Protein AF-A0A978V2V6-F1 (afdb_monomer)

Solvent-accessible surface area (backbone atoms only — not comparable to full-atom values): 11075 Å² total; per-residue (Å²): 106,62,89,73,69,72,66,40,56,31,31,42,36,33,45,53,40,75,73,46,62,71,46,47,61,61,54,51,51,57,34,47,80,68,68,26,43,73,79,42,78,47,71,44,55,78,84,59,48,72,66,56,50,49,53,50,50,54,57,54,68,73,46,90,60,45,33,37,40,36,48,35,60,53,70,65,45,42,54,46,36,40,48,34,38,75,72,52,58,50,38,92,86,45,43,44,33,34,37,36,78,25,37,63,56,56,78,81,65,56,69,72,43,58,69,29,44,58,79,55,46,66,40,65,77,88,74,73,92,41,72,65,45,51,52,49,40,52,51,40,31,73,75,67,71,41,81,75,45,73,67,53,50,54,50,51,50,54,51,51,39,51,52,53,25,57,61,70,39,63,52,68,78,53,35,62,52,24,72,73,62,50,55,56,50,52,52,39,40,71,69,56,86,87,81,105

Mean predicted aligned error: 7.43 Å

pLDDT: mean 87.12, std 12.06, range [41.91, 98.0]

Secondary structure (DSSP, 8-state):
-HHHH---EEEEEEEE-HHHHHHHHHHHHHHHTTT-EEEEEEEEETT--HHHHHHHHHHHHHSS--EEEEE--HHHHHHHHHHHHHTTTTSTT-EEEE-HHHHTTGGG--HHHHHHTTTEEE--------HHHHHHHHHHHHHH-----HHHHHHHHHHHHHHHHHHHT-SHHHHHHHHHHSHHHHHHHHH-----

Organism: NCBI:txid714518

Foldseek 3Di:
DCVVPVAQEEAEEEEDDPVVVVCVVVVQVVSVVVNHHHPYYHYAYPPDDLVSLLVSVVVVVPDPHQEYEYYYAAPVVLSNLLSCVVVVSLPPPHAAEYEQNHVLRPPDDDPSSVVSCNRYHYDHDDADPDPVVVVVQVVCCVPPVDGQGPVNLVVVQLVVLLVVLLVVCPPVVSNVVCVVPVVSSVVSSVPDDTRD

Nearest PDB structures (foldseek):
  7lzh-assembly1_A  TM=8.484E-01  e=3.050E-10  Arabidopsis thaliana
  7lzh-assembly1_D  TM=7.980E-01  e=3.932E-09  Arabidopsis thaliana
  5k5t-assembly1_A  TM=6.875E-01  e=8.509E-04  Homo sapiens
  6mmw-assembly1_D  TM=7.592E-01  e=1.237E-03  Rattus norvegicus
  4m88-assembly1_A  TM=6.169E-01  e=8.509E-04  Verminephrobacter eiseniae EF01-2

Structure (mmCIF, N/CA/C/O backbone):
data_AF-A0A978V2V6-F1
#
_entry.id   AF-A0A978V2V6-F1
#
loop_
_atom_site.group_PDB
_atom_site.id
_atom_site.type_symbol
_atom_site.label_atom_id
_atom_site.label_alt_id
_atom_site.label_comp_id
_atom_site.label_asym_id
_atom_site.label_entity_id
_atom_site.label_seq_id
_atom_site.pdbx_PDB_ins_code
_atom_site.Cartn_x
_atom_site.Cartn_y
_atom_site.Cartn_z
_atom_site.occupancy
_atom_site.B_iso_or_equiv
_atom_site.auth_seq_id
_atom_site.auth_comp_id
_atom_site.auth_asym_id
_atom_site.auth_atom_id
_atom_site.pdbx_PDB_model_num
ATOM 1 N N . MET A 1 1 ? -9.600 -12.346 -3.571 1.00 46.00 1 MET A N 1
ATOM 2 C CA . MET A 1 1 ? -9.664 -11.995 -2.134 1.00 46.00 1 MET A CA 1
ATOM 3 C C . MET A 1 1 ? -10.929 -11.226 -1.782 1.00 46.00 1 MET A C 1
ATOM 5 O O . MET A 1 1 ? -11.585 -11.623 -0.832 1.00 46.00 1 MET A O 1
ATOM 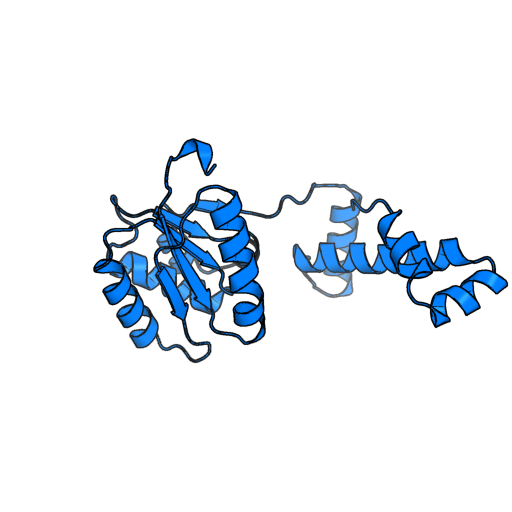9 N N . VAL A 1 2 ? -11.329 -10.206 -2.548 1.00 41.91 2 VAL A N 1
ATOM 10 C CA . VAL A 1 2 ? -12.581 -9.452 -2.310 1.00 41.91 2 VAL A CA 1
ATOM 11 C C . VAL A 1 2 ? -13.820 -10.363 -2.276 1.00 41.91 2 VAL A C 1
ATOM 13 O O . VAL A 1 2 ? -14.548 -10.388 -1.287 1.00 41.91 2 VAL A O 1
ATOM 16 N N . ASN A 1 3 ? -13.961 -11.258 -3.263 1.00 46.34 3 ASN A N 1
ATOM 17 C CA . ASN A 1 3 ? -15.018 -12.285 -3.269 1.00 46.34 3 ASN A CA 1
ATOM 18 C C . ASN A 1 3 ? -14.902 -13.336 -2.150 1.00 46.34 3 ASN A C 1
ATOM 20 O O . ASN A 1 3 ? -15.839 -14.097 -1.926 1.00 46.34 3 ASN A O 1
ATOM 24 N N . THR A 1 4 ? -13.762 -13.411 -1.464 1.00 57.31 4 THR A N 1
ATOM 25 C CA . THR A 1 4 ? -13.486 -14.426 -0.439 1.00 57.31 4 THR A CA 1
ATOM 26 C C . THR A 1 4 ? -13.932 -13.962 0.948 1.00 57.31 4 THR A C 1
ATOM 28 O O . THR A 1 4 ? -14.431 -14.774 1.719 1.00 57.31 4 THR A O 1
ATOM 31 N N . PHE A 1 5 ? -13.808 -12.664 1.252 1.00 62.69 5 PHE A N 1
ATOM 32 C CA . PHE A 1 5 ? -14.082 -12.117 2.589 1.00 62.69 5 PHE A CA 1
ATOM 33 C C . PHE A 1 5 ? -15.394 -11.320 2.695 1.00 62.69 5 PHE A C 1
ATOM 35 O O . PHE A 1 5 ? -15.777 -10.937 3.795 1.00 62.69 5 PHE A O 1
ATOM 42 N N . LYS A 1 6 ? -16.120 -11.107 1.582 1.00 72.50 6 LYS A N 1
ATOM 43 C CA . LYS A 1 6 ? -17.403 -10.365 1.510 1.00 72.50 6 LYS A CA 1
ATOM 44 C C . LYS A 1 6 ? -17.376 -8.950 2.119 1.00 72.50 6 LYS A C 1
ATOM 46 O O . LYS A 1 6 ? -18.436 -8.361 2.323 1.00 72.50 6 LYS A O 1
ATOM 51 N N . TRP A 1 7 ? -16.199 -8.393 2.398 1.00 82.00 7 TRP A N 1
ATOM 52 C CA . TRP A 1 7 ? -16.054 -7.014 2.850 1.00 82.00 7 TRP A CA 1
ATOM 53 C C . TRP A 1 7 ? -16.330 -6.075 1.683 1.00 82.00 7 TRP A C 1
ATOM 55 O O . TRP A 1 7 ? -15.620 -6.106 0.681 1.00 82.00 7 TRP A O 1
ATOM 65 N N . ARG A 1 8 ? -17.406 -5.297 1.815 1.00 88.56 8 ARG A N 1
ATOM 66 C CA . ARG A 1 8 ? -17.869 -4.344 0.801 1.00 88.56 8 ARG A CA 1
ATOM 67 C C . ARG A 1 8 ? -17.579 -2.904 1.165 1.00 88.56 8 ARG A C 1
ATOM 69 O O . ARG A 1 8 ? -17.556 -2.083 0.271 1.00 88.56 8 ARG A O 1
ATOM 76 N N . ASP A 1 9 ? -17.335 -2.612 2.434 1.00 95.00 9 ASP A N 1
ATOM 77 C CA . ASP A 1 9 ? -17.035 -1.268 2.908 1.00 95.00 9 ASP A CA 1
ATOM 78 C C . ASP A 1 9 ? -15.625 -1.254 3.489 1.00 95.00 9 ASP A C 1
ATOM 80 O O . ASP A 1 9 ? -15.286 -2.092 4.332 1.00 95.00 9 ASP A O 1
ATOM 84 N N . ILE A 1 10 ? -14.802 -0.318 3.024 1.00 96.56 10 ILE A N 1
ATOM 85 C CA . ILE A 1 10 ? -13.429 -0.129 3.493 1.00 96.56 10 ILE A CA 1
ATOM 86 C C . ILE A 1 10 ? -13.146 1.337 3.791 1.00 96.56 10 ILE A C 1
ATOM 88 O O . ILE A 1 10 ? -13.757 2.240 3.221 1.00 96.56 10 ILE A O 1
ATOM 92 N N . ILE A 1 11 ? -12.138 1.558 4.625 1.00 98.00 11 ILE A N 1
ATOM 93 C CA . ILE A 1 11 ? -11.510 2.858 4.811 1.00 98.00 11 ILE A CA 1
ATOM 94 C C . ILE A 1 11 ? -10.129 2.824 4.162 1.00 98.00 11 ILE A C 1
ATOM 96 O O . ILE A 1 11 ? -9.300 1.970 4.484 1.00 98.00 11 ILE A O 1
ATOM 100 N N . LEU A 1 12 ? -9.878 3.763 3.253 1.00 97.56 12 LEU A N 1
ATOM 101 C CA . LEU A 1 12 ? -8.581 3.930 2.606 1.00 97.56 12 LEU A CA 1
ATOM 102 C C . LEU A 1 12 ? -7.736 4.913 3.415 1.00 97.56 12 LEU A C 1
ATOM 104 O O . LEU A 1 12 ? -8.140 6.058 3.598 1.00 97.56 12 LEU A O 1
ATOM 108 N N . ILE A 1 13 ? -6.565 4.481 3.868 1.00 97.62 13 ILE A N 1
ATOM 109 C CA . ILE A 1 13 ? -5.599 5.312 4.586 1.00 97.62 13 ILE A CA 1
ATOM 110 C C . ILE A 1 13 ? -4.378 5.507 3.689 1.00 97.62 13 ILE A C 1
ATOM 112 O O . ILE A 1 13 ? -3.784 4.530 3.227 1.00 97.62 13 ILE A O 1
ATOM 116 N N . TYR A 1 14 ? -3.992 6.750 3.426 1.00 95.94 14 TYR A N 1
ATOM 117 C CA . TYR A 1 14 ? -2.897 7.051 2.509 1.00 95.94 14 TYR A CA 1
ATOM 118 C C . TYR A 1 14 ? -2.043 8.229 2.963 1.00 95.94 14 TYR A C 1
ATOM 120 O O . TYR A 1 14 ? -2.449 9.037 3.794 1.00 95.94 14 TYR A O 1
ATOM 128 N N . GLU A 1 15 ? -0.834 8.302 2.422 1.00 93.94 15 GLU A N 1
ATOM 129 C CA . GLU A 1 15 ? 0.108 9.385 2.691 1.00 93.94 15 GLU A CA 1
ATOM 130 C C . GLU A 1 15 ? -0.200 10.587 1.789 1.00 93.94 15 GLU A C 1
ATOM 132 O O . GLU A 1 15 ? -0.319 10.454 0.570 1.00 93.94 15 GLU A O 1
ATOM 137 N N . ASP A 1 16 ? -0.339 11.770 2.382 1.00 92.75 16 ASP A N 1
ATOM 138 C CA . ASP A 1 16 ? -0.807 12.976 1.705 1.00 92.75 16 ASP A CA 1
ATOM 139 C C . ASP A 1 16 ? 0.321 13.691 0.945 1.00 92.75 16 ASP A C 1
ATOM 141 O O . ASP A 1 16 ? 0.859 14.719 1.365 1.00 92.75 16 ASP A O 1
ATOM 145 N N . THR A 1 17 ? 0.694 13.117 -0.197 1.00 91.69 17 THR A N 1
ATOM 146 C CA . THR A 1 17 ? 1.642 13.703 -1.156 1.00 91.69 17 THR A CA 1
ATOM 147 C C . THR A 1 17 ? 0.922 14.117 -2.437 1.00 91.69 17 THR A C 1
ATOM 149 O O . THR A 1 17 ? -0.114 13.541 -2.768 1.00 91.69 17 THR A O 1
ATOM 152 N N . ASP A 1 18 ? 1.474 15.078 -3.190 1.00 90.44 18 ASP A N 1
ATOM 153 C CA . ASP A 1 18 ? 0.906 15.493 -4.487 1.00 90.44 18 ASP A CA 1
ATOM 154 C C . ASP A 1 18 ? 0.702 14.294 -5.421 1.00 90.44 18 ASP A C 1
ATOM 156 O O . ASP A 1 18 ? -0.384 14.084 -5.951 1.00 90.44 18 ASP A O 1
ATOM 160 N N . PHE A 1 19 ? 1.725 13.443 -5.526 1.00 87.38 19 PHE A N 1
ATOM 161 C CA . PHE A 1 19 ? 1.685 12.242 -6.353 1.00 87.38 19 PHE A CA 1
ATOM 162 C C . PHE A 1 19 ? 0.584 11.262 -5.928 1.00 87.38 19 PHE A C 1
ATOM 164 O O . PHE A 1 19 ? -0.140 10.741 -6.772 1.00 87.38 19 PHE A O 1
ATOM 171 N N . ILE A 1 20 ? 0.439 11.000 -4.624 1.00 89.00 20 ILE A N 1
ATOM 172 C CA . ILE A 1 20 ? -0.583 10.065 -4.140 1.00 89.00 20 ILE A CA 1
ATOM 173 C C . ILE A 1 20 ? -1.979 10.665 -4.319 1.00 89.00 20 ILE A C 1
ATOM 175 O O . ILE A 1 20 ? -2.877 9.947 -4.753 1.00 89.00 20 ILE A O 1
ATOM 179 N N . ARG A 1 21 ? -2.172 11.969 -4.069 1.00 90.19 21 ARG A N 1
ATOM 180 C CA . ARG A 1 21 ? -3.464 12.645 -4.277 1.00 90.19 21 ARG A CA 1
ATOM 181 C C . ARG A 1 21 ? -3.998 12.463 -5.698 1.00 90.19 21 ARG A C 1
ATOM 183 O O . ARG A 1 21 ? -5.194 12.221 -5.848 1.00 90.19 21 ARG A O 1
ATOM 190 N N . ASP A 1 22 ? -3.122 12.491 -6.699 1.00 92.31 22 ASP A N 1
ATOM 191 C CA . ASP A 1 22 ? -3.492 12.272 -8.102 1.00 92.31 22 ASP A CA 1
ATOM 192 C C . ASP A 1 22 ? -3.867 10.810 -8.413 1.00 92.31 22 ASP A C 1
ATOM 194 O O . ASP A 1 22 ? -4.633 10.546 -9.340 1.00 92.31 22 ASP A O 1
ATOM 198 N N . ILE A 1 23 ? -3.368 9.845 -7.633 1.00 91.69 23 ILE A N 1
ATOM 199 C CA . ILE A 1 23 ? -3.600 8.403 -7.837 1.00 91.69 23 ILE A CA 1
ATOM 200 C C . ILE A 1 23 ? -4.855 7.906 -7.111 1.00 91.69 23 ILE A C 1
ATOM 202 O O . ILE A 1 23 ? -5.510 6.970 -7.576 1.00 91.69 23 ILE A O 1
ATOM 206 N N . ILE A 1 24 ? -5.217 8.527 -5.985 1.00 94.06 24 ILE A N 1
ATOM 207 C CA . ILE A 1 24 ? -6.345 8.098 -5.146 1.00 94.06 24 ILE A CA 1
ATOM 208 C C . ILE A 1 24 ? -7.668 7.952 -5.918 1.00 94.06 24 ILE A C 1
ATOM 210 O O . ILE A 1 24 ? -8.334 6.941 -5.688 1.00 94.06 24 ILE A O 1
ATOM 214 N N . PRO A 1 25 ? -8.070 8.862 -6.832 1.00 95.56 25 PRO A N 1
ATOM 215 C CA . PRO A 1 25 ? -9.287 8.679 -7.624 1.00 95.56 25 PRO A CA 1
ATOM 216 C C . PRO A 1 25 ? -9.304 7.348 -8.386 1.00 95.56 25 PRO A C 1
ATOM 218 O O . PRO A 1 25 ? -10.256 6.589 -8.253 1.00 95.56 25 PRO A O 1
ATOM 221 N N . TYR A 1 26 ? -8.206 6.992 -9.058 1.00 94.81 26 TYR A N 1
ATOM 222 C CA . TYR A 1 26 ? -8.100 5.734 -9.805 1.00 94.81 26 TYR A CA 1
ATOM 223 C C . TYR A 1 26 ? -8.148 4.498 -8.9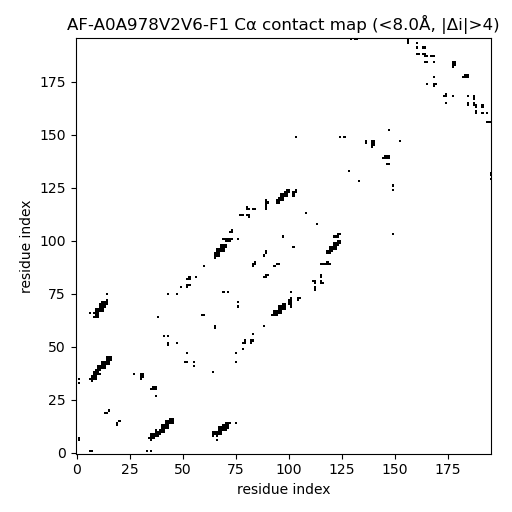00 1.00 94.81 26 TYR A C 1
ATOM 225 O O . TYR A 1 26 ? -8.714 3.469 -9.275 1.00 94.81 26 TYR A O 1
ATOM 233 N N . MET A 1 27 ? -7.566 4.578 -7.696 1.00 92.94 27 MET A N 1
ATOM 234 C CA . MET A 1 27 ? -7.677 3.500 -6.709 1.00 92.94 27 MET A CA 1
ATOM 235 C C . MET A 1 27 ? -9.123 3.315 -6.246 1.00 92.94 27 MET A C 1
ATOM 237 O O . MET A 1 27 ? -9.594 2.185 -6.151 1.00 92.94 27 MET A O 1
ATOM 241 N N . VAL A 1 28 ? -9.821 4.417 -5.964 1.00 95.56 28 VAL A N 1
ATOM 242 C CA . VAL A 1 28 ? -11.230 4.413 -5.551 1.00 95.56 28 VAL A CA 1
ATOM 243 C C . VAL A 1 28 ? -12.110 3.842 -6.661 1.00 95.56 28 VAL A C 1
ATOM 245 O O . VAL A 1 28 ? -12.898 2.939 -6.389 1.00 95.56 28 VAL A O 1
ATOM 248 N N . ASP A 1 29 ? -11.917 4.273 -7.907 1.00 95.81 29 ASP A N 1
ATOM 249 C CA . ASP A 1 29 ? -12.640 3.743 -9.067 1.00 95.81 29 ASP A CA 1
ATOM 250 C C . ASP A 1 29 ? -12.413 2.231 -9.220 1.00 95.81 29 ASP A C 1
ATOM 252 O O . ASP A 1 29 ? -13.370 1.469 -9.337 1.00 95.81 29 ASP A O 1
ATOM 256 N N . SER A 1 30 ? -11.164 1.770 -9.085 1.00 92.88 30 SER A N 1
ATOM 257 C CA . SER A 1 30 ? -10.828 0.338 -9.138 1.00 92.88 30 SER A CA 1
ATOM 258 C C . SER A 1 30 ? -11.515 -0.474 -8.032 1.00 92.88 30 SER A C 1
ATOM 260 O O . SER A 1 30 ? -11.893 -1.627 -8.245 1.00 92.88 30 SER A O 1
ATOM 262 N N . PHE A 1 31 ? -11.680 0.097 -6.833 1.00 93.12 31 PHE A N 1
ATOM 263 C CA . PHE A 1 31 ? -12.451 -0.539 -5.763 1.00 93.12 31 PHE A CA 1
ATOM 264 C C . PHE A 1 31 ? -13.936 -0.623 -6.126 1.00 93.12 31 PHE A C 1
ATOM 266 O O . PHE A 1 31 ? -14.522 -1.702 -6.010 1.00 93.12 31 PHE A O 1
ATOM 273 N N . HIS A 1 32 ? -14.518 0.465 -6.632 1.00 92.75 32 HIS A N 1
ATOM 274 C CA . HIS A 1 32 ? -15.923 0.501 -7.033 1.00 92.75 32 HIS A CA 1
ATOM 275 C C . HIS A 1 32 ? -16.243 -0.473 -8.171 1.00 92.75 32 HIS A C 1
ATOM 277 O O . HIS A 1 32 ? -17.260 -1.159 -8.106 1.00 92.75 32 HIS A O 1
ATOM 283 N N . GLU A 1 33 ? -15.358 -0.610 -9.161 1.00 93.62 33 GLU A N 1
ATOM 284 C CA . GLU A 1 33 ? -15.474 -1.604 -10.241 1.00 93.62 33 GLU A CA 1
ATOM 285 C C . GLU A 1 33 ? -15.515 -3.055 -9.731 1.00 93.62 33 GLU A C 1
ATOM 287 O O . GLU A 1 33 ? -15.980 -3.951 -10.434 1.00 93.62 33 GLU A O 1
ATOM 292 N N . ASN A 1 34 ? -15.043 -3.293 -8.504 1.00 89.31 34 ASN A N 1
ATOM 293 C CA . ASN A 1 34 ? -15.019 -4.597 -7.845 1.00 89.31 34 ASN A CA 1
ATOM 294 C C . ASN A 1 34 ? -16.030 -4.699 -6.686 1.00 89.31 34 ASN A C 1
ATOM 296 O O . ASN A 1 34 ? -15.839 -5.515 -5.780 1.00 89.31 34 ASN A O 1
ATOM 300 N N . ASP A 1 35 ? -17.088 -3.878 -6.697 1.00 90.44 35 ASP A N 1
ATOM 301 C CA . ASP A 1 35 ? -18.138 -3.828 -5.668 1.00 90.44 35 ASP A CA 1
ATOM 302 C C . ASP A 1 35 ? -17.611 -3.540 -4.243 1.00 90.44 35 ASP A C 1
ATOM 304 O O . ASP A 1 35 ? -18.208 -3.958 -3.243 1.00 90.44 35 ASP A O 1
ATOM 308 N N . ILE A 1 36 ? -16.486 -2.822 -4.139 1.00 93.31 36 ILE A N 1
ATOM 309 C CA . ILE A 1 36 ? -15.949 -2.297 -2.881 1.00 93.31 36 ILE A CA 1
ATOM 310 C C . ILE A 1 36 ? -16.237 -0.800 -2.811 1.00 93.31 36 ILE A C 1
ATOM 312 O O . ILE A 1 36 ? -15.797 -0.008 -3.638 1.00 93.31 36 ILE A O 1
ATOM 316 N N . ASN A 1 37 ? -16.933 -0.406 -1.762 1.00 95.25 37 ASN A N 1
ATOM 317 C CA . ASN A 1 37 ? -17.208 0.964 -1.399 1.00 95.25 37 ASN A CA 1
ATOM 318 C C . ASN A 1 37 ? -16.123 1.504 -0.455 1.00 95.25 37 ASN A C 1
ATOM 320 O O . ASN A 1 37 ? -15.860 0.947 0.614 1.00 95.25 37 ASN A O 1
ATOM 324 N N . VAL A 1 38 ? -15.505 2.620 -0.837 1.00 96.38 38 VAL A N 1
ATOM 325 C CA . VAL A 1 38 ? -14.582 3.360 0.031 1.00 96.38 38 VAL A CA 1
ATOM 326 C C . VAL A 1 38 ? -15.403 4.345 0.862 1.00 96.38 38 VAL A C 1
ATOM 328 O O . VAL A 1 38 ? -15.721 5.440 0.405 1.00 96.38 38 VAL A O 1
ATOM 331 N N . THR A 1 39 ? -15.773 3.954 2.084 1.00 96.06 39 THR A N 1
ATOM 332 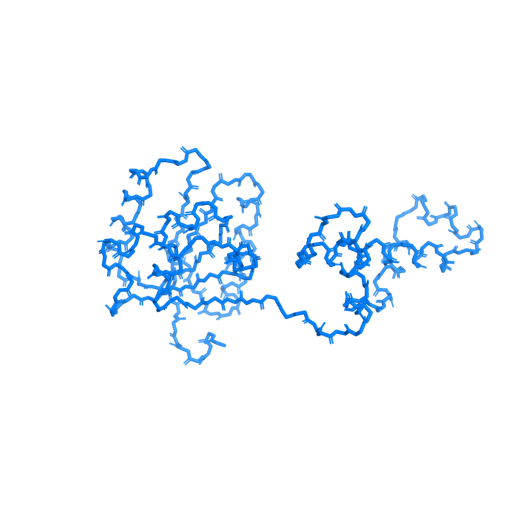C CA . THR A 1 39 ? -16.670 4.741 2.952 1.00 96.06 39 THR A CA 1
ATOM 333 C C . THR A 1 39 ? -16.002 5.977 3.531 1.00 96.06 39 THR A C 1
ATOM 335 O O . THR A 1 39 ? -16.668 6.976 3.803 1.00 96.06 39 THR A O 1
ATOM 338 N N . TYR A 1 40 ? -14.685 5.921 3.714 1.00 97.44 40 TYR A N 1
ATOM 339 C CA . TYR A 1 40 ? -13.891 7.042 4.189 1.00 97.44 40 TYR A CA 1
ATOM 340 C C . TYR A 1 40 ? -12.470 6.989 3.628 1.00 97.44 40 TYR A C 1
ATOM 342 O O . TYR A 1 40 ? -11.926 5.924 3.324 1.00 97.44 40 TYR A O 1
ATOM 350 N N . LYS A 1 41 ? -11.874 8.172 3.503 1.00 96.88 41 LYS A N 1
ATOM 351 C CA . LYS A 1 41 ? -10.511 8.395 3.033 1.00 96.88 41 LYS A CA 1
ATOM 352 C C . LYS A 1 41 ? -9.766 9.181 4.099 1.00 96.88 41 LYS A C 1
ATOM 354 O O . LYS A 1 41 ? -10.122 10.322 4.375 1.00 96.88 41 LYS A O 1
ATOM 359 N N . SER A 1 42 ? -8.750 8.563 4.674 1.00 96.44 42 SER A N 1
ATOM 360 C CA . SER A 1 42 ? -7.916 9.132 5.719 1.00 96.44 42 SER A CA 1
ATOM 361 C C . SER A 1 42 ? -6.551 9.485 5.140 1.00 96.44 42 SER A C 1
ATOM 363 O O . SER A 1 42 ? -5.824 8.614 4.661 1.00 96.44 42 SER A O 1
ATOM 365 N N . ALA A 1 43 ? -6.227 10.774 5.142 1.00 94.62 43 ALA A N 1
ATOM 366 C CA . ALA A 1 43 ? -4.966 11.288 4.631 1.00 94.62 43 ALA A CA 1
ATOM 367 C C . ALA A 1 43 ? -4.031 11.591 5.808 1.00 94.62 43 ALA A C 1
ATOM 369 O O . ALA A 1 43 ? -4.348 12.421 6.659 1.00 94.62 43 ALA A O 1
ATOM 370 N N . ILE A 1 44 ? -2.872 10.936 5.855 1.00 92.94 44 ILE A N 1
ATOM 371 C CA . ILE A 1 44 ? -1.820 11.234 6.830 1.00 92.94 44 ILE A CA 1
ATOM 372 C C . ILE A 1 44 ? -0.861 12.238 6.200 1.00 92.94 44 ILE A C 1
ATOM 374 O O . ILE A 1 44 ? -0.231 11.938 5.188 1.00 92.94 44 ILE A O 1
ATOM 378 N N . SER A 1 45 ? -0.754 13.427 6.800 1.00 87.88 45 SER A N 1
ATOM 379 C CA . SER A 1 45 ? 0.133 14.499 6.327 1.00 87.88 45 SER A CA 1
ATOM 380 C C . SER A 1 45 ? 1.566 14.006 6.111 1.00 87.88 45 SER A C 1
ATOM 382 O O . SER A 1 45 ? 2.094 13.269 6.935 1.00 87.88 45 SER A O 1
ATOM 384 N N . ASN A 1 46 ? 2.252 14.487 5.073 1.00 78.62 46 ASN A N 1
ATOM 385 C CA . ASN A 1 46 ? 3.686 14.229 4.887 1.00 78.62 46 ASN A CA 1
ATOM 386 C C . ASN A 1 46 ? 4.553 14.816 6.032 1.00 78.62 46 ASN A C 1
ATOM 388 O O . ASN A 1 46 ? 5.642 14.330 6.320 1.00 78.62 46 ASN A O 1
ATOM 392 N N . SER A 1 47 ? 4.060 15.841 6.738 1.00 82.81 47 SER A N 1
ATOM 393 C CA . SER A 1 47 ? 4.709 16.442 7.917 1.00 82.81 47 SER A CA 1
ATOM 394 C C . SER A 1 47 ? 4.188 15.898 9.255 1.00 82.81 47 SER A C 1
ATOM 396 O O . SER A 1 47 ? 4.263 16.585 10.274 1.00 82.81 47 SER A O 1
ATOM 398 N N . TYR A 1 48 ? 3.620 14.691 9.253 1.00 82.69 48 TYR A N 1
ATOM 399 C CA . TYR A 1 48 ? 2.963 14.098 10.413 1.00 82.69 48 TYR A CA 1
ATOM 400 C C . TYR A 1 48 ? 3.856 13.998 11.658 1.00 82.69 48 TYR A C 1
ATOM 402 O O . TYR A 1 48 ? 5.029 13.612 11.611 1.00 82.69 48 TYR A O 1
ATOM 410 N N . THR A 1 49 ? 3.245 14.267 12.808 1.00 87.69 49 THR A N 1
ATOM 411 C CA . THR A 1 49 ? 3.752 13.868 14.120 1.00 87.69 49 THR A CA 1
ATOM 412 C C . THR A 1 49 ? 3.065 12.588 14.589 1.00 87.69 49 THR A C 1
ATOM 414 O O . THR A 1 49 ? 2.043 12.167 14.038 1.00 87.69 49 THR A O 1
ATOM 417 N N . ASP A 1 50 ? 3.606 11.966 15.635 1.00 84.06 50 ASP A N 1
ATOM 418 C CA . ASP A 1 50 ? 2.958 10.817 16.272 1.00 84.06 50 ASP A CA 1
ATOM 419 C C . ASP A 1 50 ? 1.558 11.192 16.794 1.00 84.06 50 ASP A C 1
ATOM 421 O O . ASP A 1 50 ? 0.622 10.410 16.640 1.00 84.06 50 ASP A O 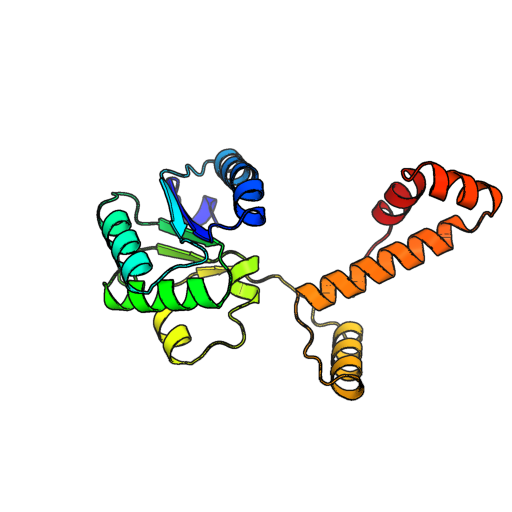1
ATOM 425 N N . ASP A 1 51 ? 1.386 12.415 17.308 1.00 89.00 51 ASP A N 1
ATOM 426 C CA . ASP A 1 51 ? 0.088 12.923 17.766 1.00 89.00 51 ASP A CA 1
ATOM 427 C C . ASP A 1 51 ? -0.922 13.025 16.617 1.00 89.00 51 ASP A C 1
ATOM 429 O O . ASP A 1 51 ? -2.077 12.644 16.790 1.00 89.00 51 ASP A O 1
ATOM 433 N N . ASN A 1 52 ? -0.495 13.464 15.424 1.00 89.81 52 ASN A N 1
ATOM 434 C CA . ASN A 1 52 ? -1.383 13.515 14.259 1.00 89.81 52 ASN A CA 1
ATOM 435 C C . ASN A 1 52 ? -1.856 12.117 13.840 1.00 89.81 52 ASN A C 1
ATOM 437 O O . ASN A 1 52 ? -3.023 11.937 13.498 1.00 89.81 52 ASN A O 1
ATOM 441 N N . VAL A 1 53 ? -0.965 11.122 13.879 1.00 94.06 53 VAL A N 1
ATOM 442 C CA . VAL A 1 53 ? -1.312 9.728 13.558 1.00 94.06 53 VAL A CA 1
ATOM 443 C C . VAL A 1 53 ? -2.295 9.169 14.582 1.00 94.06 53 VAL A C 1
ATOM 445 O O . VAL A 1 53 ? -3.273 8.526 14.209 1.00 94.06 53 VAL A O 1
ATOM 448 N N . VAL A 1 54 ? -2.058 9.421 15.869 1.00 95.38 54 VAL A N 1
ATOM 449 C CA . VAL A 1 54 ? -2.938 8.967 16.952 1.00 95.38 54 VAL A CA 1
ATOM 450 C C . VAL A 1 54 ? -4.314 9.629 16.869 1.00 95.38 54 VAL A C 1
ATOM 452 O O . VAL A 1 54 ? -5.322 8.941 17.009 1.00 95.38 54 VAL A O 1
ATOM 455 N N . GLU A 1 55 ? -4.376 10.936 16.608 1.00 94.75 55 GLU A N 1
ATOM 456 C CA . GLU A 1 55 ? -5.637 11.661 16.422 1.00 94.75 55 GLU A CA 1
ATOM 457 C C . GLU A 1 55 ? -6.458 11.064 15.273 1.00 94.75 55 GLU A C 1
ATOM 459 O O . GLU A 1 55 ? -7.659 10.831 15.414 1.00 94.75 55 GLU A O 1
ATOM 464 N N . GLU A 1 56 ? -5.807 10.772 14.148 1.00 95.81 56 GLU A N 1
ATOM 465 C CA . GLU A 1 56 ? -6.484 10.172 13.007 1.00 95.81 56 GLU A CA 1
ATOM 466 C C . GLU A 1 56 ? -6.969 8.750 13.319 1.00 95.81 56 GLU A C 1
ATOM 468 O O . GLU A 1 56 ? -8.109 8.408 13.013 1.00 95.81 56 GLU A O 1
ATOM 473 N N . LEU A 1 57 ? -6.165 7.939 14.014 1.00 97.31 57 LEU A N 1
ATOM 474 C CA . LEU A 1 57 ? -6.584 6.610 14.468 1.00 97.31 57 LEU A CA 1
ATOM 475 C C . LEU A 1 57 ? -7.805 6.671 15.398 1.00 97.31 57 LEU A C 1
ATOM 477 O O . LEU A 1 57 ? -8.708 5.851 15.241 1.00 97.31 57 LEU A O 1
ATOM 481 N N . TYR A 1 58 ? -7.895 7.653 16.302 1.00 97.56 58 TYR A N 1
ATOM 482 C CA . TYR A 1 58 ? -9.095 7.844 17.124 1.00 97.56 58 TYR A CA 1
ATOM 483 C C . TYR A 1 58 ? -10.336 8.142 16.280 1.00 97.56 58 TYR A C 1
ATOM 485 O O . TYR A 1 58 ? -11.373 7.526 16.505 1.00 97.56 58 TYR A O 1
ATOM 493 N N . LYS A 1 59 ? -10.233 8.991 15.249 1.00 96.81 59 LYS A N 1
ATOM 494 C CA . LYS A 1 59 ? -11.354 9.212 14.314 1.00 96.81 59 LYS A CA 1
ATOM 495 C C . LYS A 1 59 ? -11.766 7.908 13.634 1.00 96.81 59 LYS A C 1
ATOM 497 O O . LYS A 1 59 ? -12.951 7.605 13.535 1.00 96.81 59 LYS A O 1
ATOM 502 N N . LEU A 1 60 ? -10.796 7.097 13.207 1.00 97.56 60 LEU A N 1
ATOM 503 C CA . LEU A 1 60 ? -11.044 5.787 12.597 1.00 97.56 60 LEU A CA 1
ATOM 504 C C . LEU A 1 60 ? -11.719 4.788 13.559 1.00 97.56 60 LEU A C 1
ATOM 506 O O . LEU A 1 60 ? -12.483 3.916 13.127 1.00 97.56 60 LEU A O 1
ATOM 510 N N . MET A 1 61 ? -11.492 4.917 14.868 1.00 96.75 61 MET A N 1
ATOM 511 C CA . MET A 1 61 ? -12.172 4.115 15.891 1.00 96.75 61 MET A CA 1
ATOM 512 C C . MET A 1 61 ? -13.669 4.431 16.016 1.00 96.75 61 MET A C 1
ATOM 514 O O . MET A 1 61 ? -14.415 3.550 16.448 1.00 96.75 61 MET A O 1
ATOM 518 N N . ASP A 1 62 ? -14.137 5.585 15.548 1.00 96.50 62 ASP A N 1
ATOM 519 C CA . ASP A 1 62 ? -15.555 5.957 15.625 1.00 96.50 62 ASP A CA 1
ATOM 520 C C . ASP A 1 62 ? -16.384 5.436 14.438 1.00 96.50 62 ASP A C 1
ATOM 522 O O . ASP A 1 62 ? -17.607 5.308 14.526 1.00 96.50 62 ASP A O 1
ATOM 526 N N . PHE A 1 63 ? -15.743 5.065 13.325 1.00 96.44 63 PHE A N 1
ATOM 527 C CA . PHE A 1 63 ? -16.450 4.520 12.163 1.00 96.44 63 PHE A CA 1
ATOM 528 C C . PHE A 1 63 ? -16.957 3.098 12.408 1.00 96.44 63 PHE A C 1
ATOM 530 O O . PHE A 1 63 ? -16.257 2.261 12.969 1.00 96.44 63 PHE A O 1
ATOM 537 N N . GLN A 1 64 ? -18.137 2.760 11.884 1.00 93.62 64 GLN A N 1
ATOM 538 C CA . GLN A 1 64 ? -18.628 1.377 11.903 1.00 93.62 64 GLN A CA 1
ATOM 539 C C . GLN A 1 64 ? -17.757 0.436 11.048 1.00 93.62 64 GLN A C 1
ATOM 541 O O . GLN A 1 64 ? -17.607 -0.741 11.368 1.00 93.62 64 GLN A O 1
ATOM 546 N N . THR A 1 65 ? -17.176 0.949 9.959 1.00 95.19 65 THR A N 1
ATOM 547 C CA . THR A 1 65 ? -16.276 0.181 9.088 1.00 95.19 65 THR A CA 1
ATOM 548 C C . THR A 1 65 ? -14.923 -0.008 9.771 1.00 95.19 65 THR A C 1
ATOM 550 O O . THR A 1 65 ? -14.245 0.972 10.064 1.00 95.19 65 THR A O 1
ATOM 553 N N . LYS A 1 66 ? -14.519 -1.265 10.000 1.00 96.00 66 LYS A N 1
ATOM 554 C CA . LYS A 1 66 ? -13.245 -1.640 10.652 1.00 96.00 66 LYS A CA 1
ATOM 555 C C . LYS A 1 66 ? -12.259 -2.352 9.722 1.00 96.00 66 LYS A C 1
ATOM 557 O O . LYS A 1 66 ? -11.375 -3.075 10.178 1.00 96.00 66 LYS A O 1
ATOM 562 N N . VAL A 1 67 ? -12.438 -2.171 8.415 1.00 96.44 67 VAL A N 1
ATOM 563 C CA . VAL A 1 67 ? -11.564 -2.718 7.375 1.00 96.44 67 VAL A CA 1
ATOM 564 C C . VAL A 1 67 ? -10.738 -1.579 6.797 1.00 96.44 67 VAL A C 1
ATOM 566 O O . VAL A 1 67 ? -11.285 -0.677 6.164 1.00 96.44 67 VAL A O 1
ATOM 569 N N . PHE A 1 68 ? -9.430 -1.622 7.013 1.00 97.62 68 PHE A N 1
ATOM 570 C CA . PHE A 1 68 ? -8.497 -0.583 6.597 1.00 97.62 68 PHE A CA 1
ATOM 571 C C . PHE A 1 68 ? -7.613 -1.076 5.459 1.00 97.62 68 PHE A C 1
ATOM 573 O O . PHE A 1 68 ? -7.003 -2.141 5.554 1.00 97.62 68 PHE A O 1
ATOM 580 N N . VAL A 1 69 ? -7.505 -0.281 4.398 1.00 97.25 69 VAL A N 1
ATOM 581 C CA . VAL A 1 69 ? -6.540 -0.490 3.316 1.00 97.25 69 VAL A CA 1
ATOM 582 C C . VAL A 1 69 ? -5.534 0.647 3.348 1.00 97.25 69 VAL A C 1
ATOM 584 O O . VAL A 1 69 ? -5.917 1.809 3.286 1.00 97.25 69 VAL A O 1
ATOM 587 N N . VAL A 1 70 ? -4.249 0.316 3.440 1.00 97.19 70 VAL A N 1
ATOM 588 C CA . VAL A 1 70 ? -3.173 1.282 3.659 1.00 97.19 70 VAL A CA 1
ATOM 589 C C . VAL A 1 70 ? -2.251 1.368 2.442 1.00 97.19 70 VAL A C 1
ATOM 591 O O . VAL A 1 70 ? -1.708 0.357 1.977 1.00 97.19 70 VAL A O 1
ATOM 594 N N . HIS A 1 71 ? -2.056 2.590 1.946 1.00 95.62 71 HIS A N 1
ATOM 595 C CA . HIS A 1 71 ? -1.139 2.929 0.858 1.00 95.62 71 HIS A CA 1
ATOM 596 C C . HIS A 1 71 ? -0.228 4.100 1.251 1.00 95.62 71 HIS A C 1
ATOM 598 O O . HIS A 1 71 ? -0.575 5.269 1.098 1.00 95.62 71 HIS A O 1
ATOM 604 N N . MET A 1 72 ? 0.939 3.773 1.794 1.00 93.88 72 MET A N 1
ATOM 605 C CA . MET A 1 72 ? 1.919 4.730 2.319 1.00 93.88 72 MET A CA 1
ATOM 606 C C . MET A 1 72 ? 3.356 4.249 2.090 1.00 93.88 72 MET A C 1
ATOM 608 O O . MET A 1 72 ? 3.578 3.062 1.813 1.00 93.88 72 MET A O 1
ATOM 612 N N . SER A 1 73 ? 4.325 5.153 2.247 1.00 92.44 73 SER A N 1
ATOM 613 C CA . SER A 1 73 ? 5.747 4.816 2.366 1.00 92.44 73 SER A CA 1
ATOM 614 C C . SER A 1 73 ? 6.101 4.202 3.735 1.00 92.44 73 SER A C 1
ATOM 616 O O . SER A 1 73 ? 5.272 4.132 4.644 1.00 92.44 73 SER A O 1
ATOM 618 N N . GLU A 1 74 ? 7.340 3.718 3.877 1.00 92.69 74 GLU A N 1
ATOM 619 C CA . GLU A 1 74 ? 7.811 2.899 5.009 1.00 92.69 74 GLU A CA 1
ATOM 620 C C . GLU A 1 74 ? 7.700 3.589 6.379 1.00 92.69 74 GLU A C 1
ATOM 622 O O . GLU A 1 74 ? 7.172 3.011 7.331 1.00 92.69 74 GLU A O 1
ATOM 627 N N . ALA A 1 75 ? 8.178 4.829 6.500 1.00 92.00 75 ALA A N 1
ATOM 628 C CA . ALA A 1 75 ? 8.179 5.553 7.770 1.00 92.00 75 ALA A CA 1
ATOM 629 C C . ALA A 1 75 ? 6.757 5.837 8.311 1.00 92.00 75 ALA A C 1
ATOM 631 O O . ALA A 1 75 ? 6.487 5.473 9.463 1.00 92.00 75 ALA A O 1
ATOM 632 N N . PRO A 1 76 ? 5.826 6.431 7.529 1.00 93.25 76 PRO A N 1
ATOM 633 C CA . PRO A 1 76 ? 4.469 6.693 8.006 1.00 93.25 76 PRO A CA 1
ATOM 634 C C . PRO A 1 76 ? 3.697 5.413 8.301 1.00 93.25 76 PRO A C 1
ATOM 636 O O . PRO A 1 76 ? 3.056 5.336 9.351 1.00 93.25 76 PRO A O 1
ATOM 639 N N . VAL A 1 77 ? 3.804 4.377 7.455 1.00 94.94 77 VAL A N 1
ATOM 640 C CA . VAL A 1 77 ? 3.111 3.112 7.742 1.00 94.94 77 VAL A CA 1
ATOM 641 C C . VAL A 1 77 ? 3.652 2.458 9.013 1.00 94.94 77 VAL A C 1
ATOM 643 O O . VAL A 1 77 ? 2.869 1.962 9.816 1.00 94.94 77 VAL A O 1
ATOM 646 N N . SER A 1 78 ? 4.965 2.504 9.260 1.00 94.62 78 SER A N 1
ATOM 647 C CA . SER A 1 78 ? 5.555 1.910 10.466 1.00 94.62 78 SER A CA 1
ATOM 648 C C . SER A 1 78 ? 5.002 2.561 11.733 1.00 94.62 78 SER A C 1
ATOM 650 O O . SER A 1 78 ? 4.569 1.874 12.660 1.00 94.62 78 SER A O 1
ATOM 652 N N . LYS A 1 79 ? 4.934 3.896 11.753 1.00 94.00 79 LYS A N 1
ATOM 653 C CA . LYS A 1 79 ? 4.352 4.645 12.874 1.00 94.00 79 LYS A CA 1
ATOM 654 C C . LYS A 1 79 ? 2.846 4.420 13.010 1.00 94.00 79 LYS A C 1
ATOM 656 O O . LYS A 1 79 ? 2.363 4.296 14.137 1.00 94.00 79 LYS A O 1
ATOM 661 N N . LEU A 1 80 ? 2.112 4.326 11.901 1.00 96.12 80 LEU A N 1
ATOM 662 C CA . LEU A 1 80 ? 0.685 3.997 11.901 1.00 96.12 80 LEU A CA 1
ATOM 663 C C . LEU A 1 80 ? 0.436 2.639 12.565 1.00 96.12 80 LEU A C 1
ATOM 665 O O . LEU A 1 80 ? -0.379 2.552 13.478 1.00 96.12 80 LEU A O 1
ATOM 669 N N . LEU A 1 81 ? 1.166 1.598 12.156 1.00 95.94 81 LEU A N 1
ATOM 670 C CA . LEU A 1 81 ? 0.987 0.232 12.657 1.00 95.94 81 LEU A CA 1
ATOM 671 C C . LEU A 1 81 ? 1.362 0.110 14.142 1.00 95.94 81 LEU A C 1
ATOM 673 O O . LEU A 1 81 ? 0.615 -0.493 14.916 1.00 95.94 81 LEU A O 1
ATOM 677 N N . ILE A 1 82 ? 2.459 0.747 14.570 1.00 95.69 82 ILE A N 1
ATOM 678 C CA . ILE A 1 82 ? 2.856 0.792 15.986 1.00 95.69 82 ILE A CA 1
ATOM 679 C C . ILE A 1 82 ? 1.755 1.434 16.836 1.00 95.69 82 ILE A C 1
ATOM 681 O O . ILE A 1 82 ? 1.367 0.878 17.868 1.00 95.69 82 ILE A O 1
ATOM 685 N N . ASN A 1 83 ? 1.233 2.591 16.421 1.00 96.00 83 ASN A N 1
ATOM 686 C CA . ASN A 1 83 ? 0.197 3.287 17.181 1.00 96.00 83 ASN A CA 1
ATOM 687 C C . ASN A 1 83 ? -1.148 2.551 17.131 1.00 96.00 83 ASN A C 1
ATOM 689 O O . ASN A 1 83 ? -1.793 2.410 18.166 1.00 96.00 83 ASN A O 1
ATOM 693 N N . ALA A 1 84 ? -1.525 1.975 15.989 1.00 96.94 84 ALA A N 1
ATOM 694 C CA . ALA A 1 84 ? -2.713 1.135 15.867 1.00 96.94 84 ALA A CA 1
ATOM 695 C C . ALA A 1 84 ? -2.651 -0.074 16.816 1.00 96.94 84 ALA A C 1
ATOM 697 O O . ALA A 1 84 ? -3.629 -0.368 17.505 1.00 96.94 84 ALA A O 1
ATOM 698 N N . LYS A 1 85 ? -1.488 -0.734 16.939 1.00 96.88 85 LYS A N 1
ATOM 699 C CA . LYS A 1 85 ? -1.280 -1.799 17.933 1.00 96.88 85 LYS A CA 1
ATOM 700 C C . LYS A 1 85 ? -1.469 -1.277 19.359 1.00 96.88 85 LYS A C 1
ATOM 702 O O . LYS A 1 85 ? -2.183 -1.900 20.141 1.00 96.88 85 LYS A O 1
ATOM 707 N N . ARG A 1 86 ? -0.852 -0.138 19.700 1.00 95.94 86 ARG A N 1
ATOM 708 C CA . ARG A 1 86 ? -0.955 0.482 21.037 1.00 95.94 86 ARG A CA 1
ATOM 709 C C . ARG A 1 86 ? -2.394 0.841 21.410 1.00 95.94 86 ARG A C 1
ATOM 711 O O . ARG A 1 86 ? -2.756 0.699 22.571 1.00 95.94 86 ARG A O 1
ATOM 718 N N . LEU A 1 87 ? -3.200 1.263 20.438 1.00 96.50 87 LEU A N 1
ATOM 719 C CA . LEU A 1 87 ? -4.619 1.592 20.609 1.00 96.50 87 LEU A CA 1
ATOM 720 C C . LEU A 1 87 ? -5.543 0.362 20.548 1.00 96.50 87 LEU A C 1
ATOM 722 O O . LEU A 1 87 ? -6.761 0.500 20.607 1.00 96.50 87 LEU A O 1
ATOM 726 N N . GLY A 1 88 ? -4.990 -0.849 20.419 1.00 96.50 88 GLY A N 1
ATOM 727 C CA . GLY A 1 88 ? -5.770 -2.085 20.348 1.00 96.50 88 GLY A CA 1
ATOM 728 C C . GLY A 1 88 ? -6.466 -2.311 19.003 1.00 96.50 88 GLY A C 1
ATOM 729 O O . GLY A 1 88 ? -7.218 -3.271 18.865 1.00 96.50 88 GLY A O 1
ATOM 730 N N . MET A 1 89 ? -6.192 -1.497 17.982 1.00 97.19 89 MET A N 1
ATOM 731 C CA . MET A 1 89 ? -6.798 -1.629 16.652 1.00 97.19 89 MET A CA 1
ATOM 732 C C . MET A 1 89 ? -6.227 -2.799 15.840 1.00 97.19 89 MET A C 1
ATOM 734 O O . MET A 1 89 ? -6.714 -3.069 14.754 1.00 97.19 89 MET A O 1
ATOM 738 N N . MET A 1 90 ? -5.210 -3.504 16.345 1.00 96.00 90 MET A N 1
ATOM 739 C CA . MET A 1 90 ? -4.695 -4.759 15.766 1.00 96.00 90 MET A CA 1
ATOM 740 C C . MET A 1 90 ? -5.356 -6.014 16.362 1.00 96.00 90 MET A C 1
ATOM 742 O O . MET A 1 90 ? -4.940 -7.134 16.076 1.00 96.00 90 MET A O 1
ATOM 746 N N . SER A 1 91 ? -6.344 -5.840 17.241 1.00 94.56 91 SER A N 1
ATOM 747 C CA . SER A 1 91 ? -7.073 -6.943 17.871 1.00 94.56 91 SER A CA 1
ATOM 748 C C . SER A 1 91 ? -8.286 -7.389 17.045 1.00 94.56 91 SER A C 1
ATOM 750 O O . SER A 1 91 ? -8.586 -6.833 15.986 1.00 94.56 91 SER A O 1
ATOM 752 N N . GLU A 1 92 ? -8.976 -8.426 17.524 1.00 93.56 92 GLU A N 1
ATOM 753 C CA . GLU A 1 92 ? -10.198 -8.930 16.901 1.00 93.56 92 GLU A CA 1
ATOM 754 C C . GLU A 1 92 ? -11.239 -7.814 16.709 1.00 93.56 92 GLU A C 1
ATOM 756 O O . GLU A 1 92 ? -11.414 -6.940 17.557 1.00 93.56 92 GLU A O 1
ATOM 761 N N . GLY A 1 93 ? -11.934 -7.848 15.570 1.00 92.00 93 GLY A N 1
ATOM 762 C CA . GLY A 1 93 ? -12.882 -6.808 15.165 1.00 92.00 93 GLY A CA 1
ATOM 763 C C . GLY A 1 93 ? -12.302 -5.789 14.184 1.00 92.00 93 GLY A C 1
ATOM 764 O O . GLY A 1 93 ? -13.070 -5.032 13.595 1.00 92.00 93 GLY A O 1
ATOM 765 N N . TYR A 1 94 ? -10.989 -5.818 13.945 1.00 95.75 94 TYR A N 1
ATOM 766 C CA . TYR A 1 94 ? -10.315 -5.002 12.940 1.00 95.75 94 TYR A CA 1
ATOM 767 C C . TYR A 1 94 ? -9.652 -5.861 11.866 1.00 95.75 94 TYR A C 1
ATOM 769 O O . TYR A 1 94 ? -9.148 -6.951 12.133 1.00 95.75 94 TYR A O 1
ATOM 777 N N . ALA A 1 95 ? -9.623 -5.343 10.642 1.00 95.75 95 ALA A N 1
ATOM 778 C CA . ALA A 1 95 ? -8.908 -5.946 9.531 1.00 95.75 95 ALA A CA 1
ATOM 779 C C . ALA A 1 95 ? -8.013 -4.907 8.862 1.00 95.75 95 ALA A C 1
ATOM 781 O O . ALA A 1 95 ? -8.473 -3.823 8.507 1.00 95.75 95 ALA A O 1
ATOM 782 N N . TRP A 1 96 ? -6.748 -5.262 8.656 1.00 97.06 96 TRP A N 1
ATOM 783 C CA . TRP A 1 96 ? -5.759 -4.381 8.048 1.00 97.06 96 TRP A CA 1
ATOM 784 C C . TRP A 1 96 ? -5.180 -5.005 6.791 1.00 97.06 96 TRP A C 1
ATOM 786 O O . TRP A 1 96 ? -4.741 -6.157 6.797 1.00 97.06 96 TRP A O 1
ATOM 796 N N . PHE A 1 97 ? -5.117 -4.204 5.735 1.00 96.12 97 PHE A N 1
ATOM 797 C CA . PHE A 1 97 ? -4.445 -4.534 4.494 1.00 96.12 97 PHE A CA 1
ATOM 798 C C . PHE A 1 97 ? -3.407 -3.481 4.149 1.00 96.12 97 PHE A C 1
ATOM 800 O O . PHE A 1 97 ? -3.682 -2.288 4.245 1.00 96.12 97 PHE A O 1
ATOM 807 N N . VAL A 1 98 ? -2.247 -3.909 3.661 1.00 96.12 98 VAL A N 1
ATOM 808 C CA . VAL A 1 98 ? -1.261 -3.008 3.044 1.00 96.12 98 VAL A CA 1
ATOM 809 C C . VAL A 1 98 ? -1.084 -3.358 1.576 1.00 96.12 98 VAL A C 1
ATOM 811 O O . VAL A 1 98 ? -0.943 -4.528 1.212 1.00 96.12 98 VAL A O 1
ATOM 814 N N . THR A 1 99 ? -1.102 -2.335 0.722 1.00 94.81 99 THR A N 1
ATOM 815 C CA . THR A 1 99 ? -0.909 -2.499 -0.726 1.00 94.81 99 THR A CA 1
ATOM 816 C C . THR A 1 99 ? 0.469 -3.073 -1.063 1.00 94.81 99 THR A C 1
ATOM 818 O O . THR A 1 99 ? 1.406 -2.968 -0.271 1.00 94.81 99 THR A O 1
ATOM 821 N N . ALA A 1 100 ? 0.615 -3.615 -2.277 1.00 93.50 100 ALA A N 1
ATOM 822 C CA . ALA A 1 100 ? 1.904 -4.088 -2.782 1.00 93.50 100 ALA A CA 1
ATOM 823 C C . ALA A 1 100 ? 3.000 -3.024 -2.707 1.00 93.50 100 ALA A C 1
ATOM 825 O O . ALA A 1 100 ? 4.102 -3.323 -2.254 1.00 93.50 100 ALA A O 1
ATOM 826 N N . SER A 1 101 ? 2.687 -1.778 -3.067 1.00 91.44 101 SER A N 1
ATOM 827 C CA . SER A 1 101 ? 3.648 -0.676 -3.000 1.00 91.44 101 SER A CA 1
ATOM 828 C C . SER A 1 101 ? 4.193 -0.472 -1.585 1.00 91.44 101 SER A C 1
ATOM 830 O O . SER A 1 101 ? 5.404 -0.360 -1.407 1.00 91.44 101 SER A O 1
ATOM 832 N N . THR A 1 102 ? 3.316 -0.505 -0.580 1.00 94.00 102 THR A N 1
ATOM 833 C CA . THR A 1 102 ? 3.682 -0.374 0.836 1.00 94.00 102 THR A CA 1
ATOM 834 C C . THR A 1 102 ? 4.430 -1.601 1.350 1.00 94.00 102 THR A C 1
ATOM 836 O O . THR A 1 102 ? 5.506 -1.477 1.927 1.00 94.00 102 THR A O 1
ATOM 839 N N . MET A 1 103 ? 3.916 -2.806 1.102 1.00 93.88 103 MET A N 1
ATOM 840 C CA . MET A 1 103 ? 4.528 -4.047 1.587 1.00 93.88 103 MET A CA 1
ATOM 841 C C . MET A 1 103 ? 5.923 -4.292 0.999 1.00 93.88 103 MET A C 1
ATOM 843 O O . MET A 1 103 ? 6.792 -4.842 1.672 1.00 93.88 103 MET A O 1
ATOM 847 N N . ASN A 1 104 ? 6.155 -3.885 -0.252 1.00 91.69 104 ASN A N 1
ATOM 848 C CA . ASN A 1 104 ? 7.463 -4.003 -0.895 1.00 91.69 104 ASN A CA 1
ATOM 849 C C . ASN A 1 104 ? 8.536 -3.135 -0.215 1.00 91.69 104 ASN A C 1
ATOM 851 O O . ASN A 1 104 ? 9.716 -3.431 -0.376 1.00 91.69 104 ASN A O 1
ATOM 855 N N . LEU A 1 105 ? 8.140 -2.092 0.523 1.00 89.38 105 LEU A N 1
ATOM 856 C CA . LEU A 1 105 ? 9.041 -1.230 1.296 1.00 89.38 105 LEU A CA 1
ATOM 857 C C . LEU A 1 105 ? 9.260 -1.747 2.726 1.00 89.38 105 LEU A C 1
ATOM 859 O O . LEU A 1 105 ? 10.276 -1.465 3.341 1.00 89.38 105 LEU A O 1
ATOM 863 N N . LEU A 1 106 ? 8.350 -2.573 3.241 1.00 87.88 106 LEU A N 1
ATOM 864 C CA . LEU A 1 106 ? 8.401 -3.113 4.602 1.00 87.88 106 LEU A CA 1
ATOM 865 C C . LEU A 1 106 ? 9.336 -4.328 4.763 1.00 87.88 106 LEU A C 1
ATOM 867 O O . LEU A 1 106 ? 9.259 -5.048 5.756 1.00 87.88 106 LEU A O 1
ATOM 871 N N . SER A 1 107 ? 10.206 -4.612 3.791 1.00 74.75 107 SER A N 1
ATOM 872 C CA . SER A 1 107 ? 11.032 -5.828 3.801 1.00 74.75 107 SER A CA 1
ATOM 873 C C . SER A 1 107 ? 12.174 -5.816 4.818 1.00 74.75 107 SER A C 1
ATOM 875 O O . SER A 1 107 ? 12.693 -6.887 5.126 1.00 74.75 107 SER A O 1
ATOM 877 N N . SER A 1 108 ? 12.568 -4.638 5.306 1.00 77.25 108 SER A N 1
ATOM 878 C CA . SER A 1 108 ? 13.780 -4.445 6.115 1.00 77.25 108 SER A CA 1
ATOM 879 C C . SER A 1 108 ? 13.546 -3.545 7.335 1.00 77.25 108 SER A C 1
ATOM 881 O O . SER A 1 108 ? 14.443 -2.811 7.735 1.00 77.25 108 SER A O 1
ATOM 883 N N . VAL A 1 109 ? 12.340 -3.585 7.909 1.00 86.00 109 VAL A N 1
ATOM 884 C CA . VAL A 1 109 ? 11.972 -2.770 9.078 1.00 86.00 109 VAL A CA 1
ATOM 885 C C . VAL A 1 109 ? 12.399 -3.402 10.405 1.00 86.00 109 VAL A C 1
ATOM 887 O O . VAL A 1 109 ? 12.617 -4.612 10.499 1.00 86.00 109 VAL A O 1
ATOM 890 N N . ASP A 1 110 ? 12.476 -2.572 11.446 1.00 89.12 110 ASP A N 1
ATOM 891 C CA . ASP A 1 110 ? 12.835 -2.988 12.802 1.00 89.12 110 ASP A CA 1
ATOM 892 C C . ASP A 1 110 ? 11.841 -3.994 13.404 1.00 89.12 110 ASP A C 1
ATOM 894 O O . ASP A 1 110 ? 10.644 -4.000 13.099 1.00 89.12 110 ASP A O 1
ATOM 898 N N . SER A 1 111 ? 12.324 -4.811 14.346 1.00 89.25 111 SER A N 1
ATOM 899 C CA . SER A 1 111 ? 11.521 -5.846 15.014 1.00 89.25 111 SER A CA 1
ATOM 900 C C . SER A 1 111 ? 10.274 -5.298 15.709 1.00 89.25 111 SER A C 1
ATOM 902 O O . SER A 1 111 ? 9.228 -5.939 15.682 1.00 89.25 111 SER A O 1
ATOM 904 N N . SER A 1 112 ? 10.348 -4.091 16.273 1.00 88.06 112 SER A N 1
ATOM 905 C CA . SER A 1 112 ? 9.206 -3.424 16.907 1.00 88.06 112 SER A CA 1
ATOM 906 C C . SER A 1 112 ? 8.063 -3.157 15.923 1.00 88.06 112 SER A C 1
ATOM 908 O O . SER A 1 112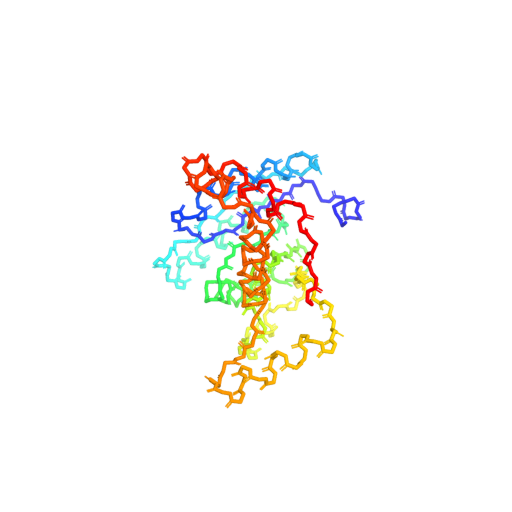 ? 6.891 -3.276 16.289 1.00 88.06 112 SER A O 1
ATOM 910 N N . VAL A 1 113 ? 8.395 -2.835 14.669 1.00 91.69 113 VAL A N 1
ATOM 911 C CA . VAL A 1 113 ? 7.421 -2.649 13.593 1.00 91.69 113 VAL A CA 1
ATOM 912 C C . VAL A 1 113 ? 6.831 -4.003 13.207 1.00 91.69 113 VAL A C 1
ATOM 914 O O . VAL A 1 113 ? 5.610 -4.129 13.143 1.00 91.69 113 VAL A O 1
ATOM 917 N N . ILE A 1 114 ? 7.667 -5.032 13.035 1.00 92.19 114 ILE A N 1
ATOM 918 C CA . ILE A 1 114 ? 7.221 -6.400 12.714 1.00 92.19 114 ILE A CA 1
ATOM 919 C C . ILE A 1 114 ? 6.233 -6.911 13.770 1.00 92.19 114 ILE A C 1
ATOM 921 O O . ILE A 1 114 ? 5.158 -7.402 13.432 1.00 92.19 114 ILE A O 1
ATOM 925 N N . ASP A 1 115 ? 6.535 -6.711 15.053 1.00 93.06 115 ASP A N 1
ATOM 926 C CA . ASP A 1 115 ? 5.661 -7.109 16.156 1.00 93.06 115 ASP A CA 1
ATOM 927 C C . ASP A 1 115 ? 4.300 -6.398 16.115 1.00 93.06 115 ASP A C 1
ATOM 929 O O . ASP A 1 115 ? 3.318 -6.895 16.673 1.00 93.06 115 ASP A O 1
ATOM 933 N N . SER A 1 116 ? 4.216 -5.210 15.511 1.00 94.31 116 SER A N 1
ATOM 934 C CA . SER A 1 116 ? 2.960 -4.466 15.343 1.00 94.31 116 SER A CA 1
ATOM 935 C C . SER A 1 116 ? 2.087 -4.950 14.191 1.00 94.31 116 SER A C 1
ATOM 937 O O . SER A 1 116 ? 0.909 -4.613 14.149 1.00 94.31 116 SER A O 1
ATOM 939 N N . MET A 1 117 ? 2.626 -5.796 13.313 1.00 93.19 117 MET A N 1
ATOM 940 C CA . MET A 1 117 ? 1.937 -6.316 12.129 1.00 93.19 117 MET A CA 1
ATOM 941 C C . MET A 1 117 ? 1.146 -7.601 12.389 1.00 93.19 117 MET A C 1
ATOM 943 O O . MET A 1 117 ? 0.618 -8.194 11.450 1.00 93.19 117 MET A O 1
ATOM 947 N N . GLN A 1 118 ? 1.058 -8.077 13.633 1.00 92.62 118 GLN A N 1
ATOM 948 C CA . GLN A 1 118 ? 0.295 -9.287 13.934 1.00 92.62 118 GLN A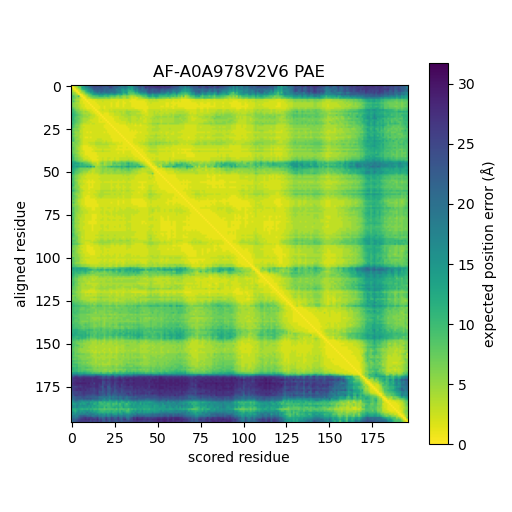 CA 1
ATOM 949 C C . GLN A 1 118 ? -1.179 -9.105 13.526 1.00 92.62 118 GLN A C 1
ATOM 951 O O . GLN A 1 118 ? -1.875 -8.264 14.082 1.00 92.62 118 GLN A O 1
ATOM 956 N N . GLY A 1 119 ? -1.648 -9.909 12.563 1.00 89.50 119 GLY A N 1
ATOM 957 C CA . GLY A 1 119 ? -3.004 -9.813 11.998 1.00 89.50 119 GLY A CA 1
ATOM 958 C C . GLY A 1 119 ? -3.121 -8.972 10.715 1.00 89.50 119 GLY A C 1
ATOM 959 O O . GLY A 1 119 ? -4.191 -8.943 10.111 1.00 89.50 119 GLY A O 1
ATOM 960 N N . LEU A 1 120 ? -2.036 -8.336 10.262 1.00 94.75 120 LEU A N 1
ATOM 961 C CA . LEU A 1 120 ? -1.975 -7.577 9.011 1.00 94.75 120 LEU A CA 1
ATOM 962 C C . LEU A 1 120 ? -1.912 -8.504 7.787 1.00 94.75 120 LEU A C 1
ATOM 964 O O . LEU A 1 120 ? -1.120 -9.446 7.745 1.00 94.75 120 LEU A O 1
ATOM 968 N N . VAL A 1 121 ? -2.678 -8.185 6.741 1.00 95.00 121 VAL A N 1
ATOM 969 C CA . VAL A 1 121 ? -2.594 -8.857 5.438 1.00 95.00 121 VAL A CA 1
ATOM 970 C C . VAL A 1 121 ? -1.851 -7.970 4.440 1.00 95.00 121 VAL A C 1
ATOM 972 O O . VAL A 1 121 ? -2.354 -6.942 3.991 1.00 95.00 121 VAL A O 1
ATOM 975 N N . GLY A 1 122 ? -0.640 -8.373 4.062 1.00 93.19 122 GLY A N 1
ATOM 976 C CA . GLY A 1 122 ? 0.150 -7.671 3.052 1.00 93.19 122 GLY A CA 1
ATOM 977 C C . GLY A 1 122 ? 0.065 -8.315 1.674 1.00 93.19 122 GLY A C 1
ATOM 978 O O . GLY A 1 122 ? 0.193 -9.531 1.535 1.00 93.19 122 GLY A O 1
ATOM 979 N N . PHE A 1 123 ? -0.091 -7.496 0.636 1.00 91.69 123 PHE A N 1
ATOM 980 C CA . PHE A 1 123 ? 0.116 -7.929 -0.746 1.00 91.69 123 PHE A CA 1
ATOM 981 C C . PHE A 1 123 ? 1.576 -7.712 -1.104 1.00 91.69 123 PHE A C 1
ATOM 983 O O . PHE A 1 123 ? 2.084 -6.639 -0.846 1.00 91.69 123 PHE A O 1
ATOM 990 N N . LYS A 1 124 ? 2.265 -8.680 -1.706 1.00 90.06 124 LYS A N 1
ATOM 991 C CA . LYS A 1 124 ? 3.658 -8.504 -2.141 1.00 90.06 124 LYS A CA 1
ATOM 992 C C . LYS A 1 124 ? 3.751 -8.713 -3.641 1.00 90.06 124 LYS A C 1
ATOM 994 O O . LYS A 1 124 ? 3.129 -9.640 -4.162 1.00 90.06 124 LYS A O 1
ATOM 999 N N . SER A 1 125 ? 4.526 -7.875 -4.328 1.00 90.81 125 SER A N 1
ATOM 1000 C CA . SER A 1 125 ? 4.778 -8.091 -5.752 1.00 90.81 125 SER A CA 1
ATOM 1001 C C . SER A 1 125 ? 5.482 -9.428 -5.945 1.00 90.81 125 SER A C 1
ATOM 1003 O O . SER A 1 125 ? 6.499 -9.708 -5.307 1.00 90.81 125 SER A O 1
ATOM 10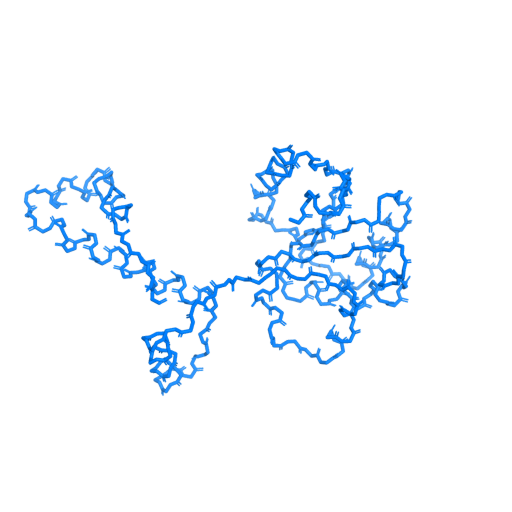05 N N . TYR A 1 126 ? 4.934 -10.258 -6.827 1.00 89.25 126 TYR A N 1
ATOM 1006 C CA . TYR A 1 126 ? 5.564 -11.516 -7.185 1.00 89.25 126 TYR A CA 1
ATOM 1007 C C . TYR A 1 126 ? 6.701 -11.254 -8.169 1.00 89.25 126 TYR A C 1
ATOM 1009 O O . TYR A 1 126 ? 6.470 -10.757 -9.268 1.00 89.25 126 TYR A O 1
ATOM 1017 N N . ILE A 1 127 ? 7.918 -11.607 -7.762 1.00 85.56 127 ILE A N 1
ATOM 1018 C CA . ILE A 1 127 ? 9.102 -11.594 -8.614 1.00 85.56 127 ILE A CA 1
ATOM 1019 C C . ILE A 1 127 ? 9.589 -13.041 -8.749 1.00 85.56 127 ILE A C 1
ATOM 1021 O O . ILE A 1 127 ? 9.973 -13.640 -7.737 1.00 85.56 127 ILE A O 1
ATOM 1025 N N . PRO A 1 128 ? 9.558 -13.630 -9.958 1.00 85.50 128 PRO A N 1
ATOM 1026 C CA . PRO A 1 128 ? 10.076 -14.970 -10.188 1.00 85.50 128 PRO A CA 1
ATOM 1027 C C . PRO A 1 128 ? 11.561 -15.070 -9.821 1.00 85.50 128 PRO A C 1
ATOM 1029 O O . PRO A 1 128 ? 12.373 -14.225 -10.189 1.00 85.50 128 PRO A O 1
ATOM 1032 N N . ALA A 1 129 ? 11.945 -16.134 -9.118 1.00 85.62 129 ALA A N 1
ATOM 1033 C CA . ALA A 1 129 ? 13.344 -16.388 -8.783 1.00 85.62 129 ALA A CA 1
ATOM 1034 C C . ALA A 1 129 ? 14.079 -17.028 -9.975 1.00 85.62 129 ALA A C 1
ATOM 1036 O O . ALA A 1 129 ? 14.305 -18.240 -10.001 1.00 85.62 129 ALA A O 1
ATOM 1037 N N . THR A 1 130 ? 14.432 -16.225 -10.978 1.00 90.00 130 THR A N 1
ATOM 1038 C CA . THR A 1 130 ? 15.204 -16.680 -12.143 1.00 90.00 130 THR A CA 1
ATOM 1039 C C . THR A 1 130 ? 16.710 -16.647 -11.865 1.00 90.00 130 THR A C 1
ATOM 1041 O O . THR A 1 130 ? 17.203 -15.925 -10.992 1.00 90.00 130 THR A O 1
ATOM 1044 N N . LYS A 1 131 ? 17.480 -17.438 -12.625 1.00 92.06 131 LYS A N 1
ATOM 1045 C CA . LYS A 1 131 ? 18.953 -17.403 -12.559 1.00 92.06 131 LYS A CA 1
ATOM 1046 C C . LYS A 1 131 ? 19.504 -16.052 -13.017 1.00 92.06 131 LYS A C 1
ATOM 1048 O O . LYS A 1 131 ? 20.492 -15.578 -12.458 1.00 92.06 131 LYS A O 1
ATOM 1053 N N . ASP A 1 132 ? 18.866 -15.437 -14.005 1.00 89.00 132 ASP A N 1
ATOM 1054 C CA . ASP A 1 132 ? 19.301 -14.160 -14.566 1.00 89.00 132 ASP A CA 1
ATOM 1055 C C . ASP A 1 132 ? 19.117 -13.024 -13.562 1.00 89.00 132 ASP A C 1
ATOM 1057 O O . ASP A 1 132 ? 20.056 -12.255 -13.337 1.00 89.00 132 ASP A O 1
ATOM 1061 N N . LEU A 1 133 ? 17.988 -12.999 -12.848 1.00 90.44 133 LEU A N 1
ATOM 1062 C CA . LEU A 1 133 ? 17.761 -12.060 -11.756 1.00 90.44 133 LEU A CA 1
ATOM 1063 C C . LEU A 1 133 ? 18.777 -12.237 -10.617 1.00 90.44 133 LEU A C 1
ATOM 1065 O O . LEU A 1 133 ? 19.330 -11.257 -10.116 1.00 90.44 133 LEU A O 1
ATOM 1069 N N . GLN A 1 134 ? 19.073 -13.479 -10.219 1.00 91.06 134 GLN A N 1
ATOM 1070 C CA . GLN A 1 134 ? 20.085 -13.751 -9.189 1.00 91.06 134 GLN A CA 1
ATOM 1071 C C . GLN A 1 134 ? 21.475 -13.261 -9.616 1.00 91.06 134 GLN A C 1
ATOM 1073 O O . GLN A 1 134 ? 22.182 -12.620 -8.834 1.00 91.06 134 GLN A O 1
ATOM 1078 N N . ASN A 1 135 ? 21.858 -13.512 -10.869 1.00 93.62 135 ASN A N 1
ATOM 1079 C CA . ASN A 1 135 ? 23.119 -13.036 -11.431 1.00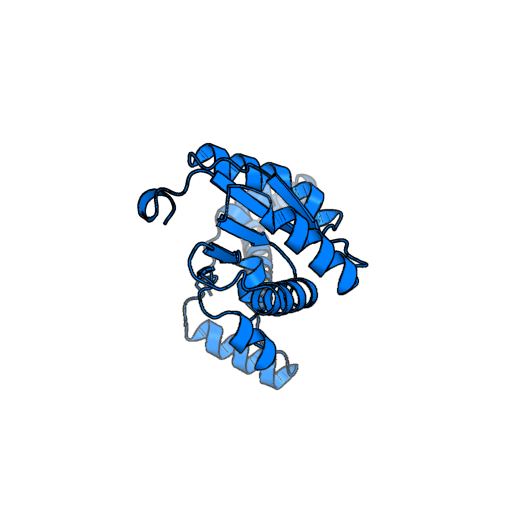 93.62 135 ASN A CA 1
ATOM 1080 C C . ASN A 1 135 ? 23.173 -11.503 -11.491 1.00 93.62 135 ASN A C 1
ATOM 1082 O O . ASN A 1 135 ? 24.204 -10.912 -11.156 1.00 93.62 135 ASN A O 1
ATOM 1086 N N . LEU A 1 136 ? 22.068 -10.851 -11.871 1.00 91.06 136 LEU A N 1
ATOM 1087 C CA . LEU A 1 136 ? 21.941 -9.395 -11.869 1.00 91.06 136 LEU A CA 1
ATOM 1088 C C . LEU A 1 136 ? 22.123 -8.828 -10.458 1.00 91.06 136 LEU A C 1
ATOM 1090 O O . LEU A 1 136 ? 22.969 -7.953 -10.263 1.00 91.06 136 LEU A O 1
ATOM 1094 N N . ALA A 1 137 ? 21.392 -9.359 -9.477 1.00 91.31 137 ALA A N 1
ATOM 1095 C CA . ALA A 1 137 ? 21.473 -8.930 -8.085 1.00 91.31 137 ALA A CA 1
ATOM 1096 C C . ALA A 1 137 ? 22.897 -9.096 -7.524 1.00 91.31 137 ALA A C 1
ATOM 1098 O O . ALA A 1 137 ? 23.444 -8.166 -6.932 1.00 91.31 137 ALA A O 1
ATOM 1099 N N . LEU A 1 138 ? 23.553 -10.235 -7.784 1.00 93.38 138 LEU A N 1
ATOM 1100 C CA . LEU A 1 138 ? 24.945 -10.469 -7.382 1.00 93.38 138 LEU A CA 1
ATOM 1101 C C . LEU A 1 138 ? 25.915 -9.478 -8.033 1.00 93.38 138 LEU A C 1
ATOM 1103 O O . LEU A 1 138 ? 26.824 -8.974 -7.369 1.00 93.38 138 LEU A O 1
ATOM 1107 N N . ARG A 1 139 ? 25.739 -9.190 -9.326 1.00 93.12 139 ARG A N 1
ATOM 1108 C CA . ARG A 1 139 ? 26.584 -8.243 -10.062 1.00 93.12 139 ARG A CA 1
ATOM 1109 C C . ARG A 1 139 ? 26.441 -6.826 -9.512 1.00 93.12 139 ARG A C 1
ATOM 1111 O O . ARG A 1 139 ? 27.456 -6.164 -9.298 1.00 93.12 139 ARG A O 1
ATOM 1118 N N . LEU A 1 140 ? 25.211 -6.376 -9.269 1.00 91.38 140 LEU A N 1
ATOM 1119 C CA . LEU A 1 140 ? 24.938 -5.044 -8.725 1.00 91.38 140 LEU A CA 1
ATOM 1120 C C . LEU A 1 140 ? 25.449 -4.906 -7.290 1.00 91.38 140 LEU A C 1
ATOM 1122 O O . LEU A 1 140 ? 26.139 -3.931 -6.990 1.00 91.38 140 LEU A O 1
ATOM 1126 N N . ARG A 1 141 ? 25.240 -5.921 -6.445 1.00 92.75 141 ARG A N 1
ATOM 1127 C CA . ARG A 1 141 ? 25.776 -5.943 -5.081 1.00 92.75 141 ARG A CA 1
ATOM 1128 C C . ARG A 1 141 ? 27.302 -5.884 -5.063 1.00 92.75 141 ARG A C 1
ATOM 1130 O O . ARG A 1 141 ? 27.871 -5.123 -4.294 1.00 92.75 141 ARG A O 1
ATOM 1137 N N . ARG A 1 142 ? 27.989 -6.648 -5.919 1.00 94.12 142 ARG A N 1
ATOM 1138 C CA . ARG A 1 142 ? 29.465 -6.647 -5.973 1.00 94.12 142 ARG A CA 1
ATOM 1139 C C . ARG A 1 142 ? 30.046 -5.342 -6.502 1.00 94.12 142 ARG A C 1
ATOM 1141 O O . ARG A 1 142 ? 31.096 -4.920 -6.034 1.00 94.12 142 ARG A O 1
ATOM 1148 N N . LYS A 1 143 ? 29.414 -4.749 -7.517 1.00 94.50 143 LYS A N 1
ATOM 1149 C CA . LYS A 1 143 ? 29.963 -3.580 -8.213 1.00 94.50 143 LYS A CA 1
ATOM 1150 C C . LYS A 1 143 ? 29.600 -2.260 -7.537 1.00 94.50 143 LYS A C 1
ATOM 1152 O O . LYS A 1 143 ? 30.392 -1.327 -7.591 1.00 94.50 143 LYS A O 1
ATOM 1157 N N . PHE A 1 144 ? 28.416 -2.184 -6.936 1.00 91.19 144 PHE A N 1
ATOM 1158 C CA . PHE A 1 144 ? 27.848 -0.933 -6.435 1.00 91.19 144 PHE A CA 1
ATOM 1159 C C . PHE A 1 144 ? 27.362 -1.016 -4.986 1.00 91.19 144 PHE A C 1
ATOM 1161 O O . PHE A 1 144 ? 26.874 -0.018 -4.471 1.00 91.19 144 PHE A O 1
ATOM 1168 N N . SER A 1 145 ? 27.460 -2.179 -4.329 1.00 89.19 145 SER A N 1
ATOM 1169 C CA . SER A 1 145 ? 26.893 -2.407 -2.990 1.00 89.19 145 SER A CA 1
ATOM 1170 C C . SER A 1 145 ? 25.389 -2.112 -2.907 1.00 89.19 145 SER A C 1
ATOM 1172 O O . SER A 1 145 ? 24.881 -1.764 -1.848 1.00 89.19 145 SER A O 1
ATOM 1174 N N . ILE A 1 146 ? 24.675 -2.260 -4.030 1.00 86.06 146 ILE A N 1
ATOM 1175 C CA . ILE A 1 146 ? 23.228 -2.040 -4.128 1.00 86.06 146 ILE A CA 1
ATOM 1176 C C . ILE A 1 146 ? 22.501 -3.367 -3.913 1.00 86.06 146 ILE A C 1
ATOM 1178 O O . ILE A 1 146 ? 22.799 -4.358 -4.587 1.00 86.06 146 ILE A O 1
ATOM 1182 N N . GLU A 1 147 ? 21.518 -3.368 -3.016 1.00 85.31 147 GLU A N 1
ATOM 1183 C CA . GLU A 1 147 ? 20.509 -4.422 -2.946 1.00 85.31 147 GLU A CA 1
ATOM 1184 C C . GLU A 1 147 ? 19.363 -4.117 -3.908 1.00 85.31 147 GLU A C 1
ATOM 1186 O O . GLU A 1 147 ? 18.887 -2.986 -4.014 1.00 85.31 147 GLU A O 1
ATOM 1191 N N . LEU A 1 148 ? 18.950 -5.134 -4.660 1.00 86.00 148 LEU A N 1
ATOM 1192 C CA . LEU A 1 148 ? 17.993 -4.958 -5.737 1.00 86.00 148 LEU A CA 1
ATOM 1193 C C . LEU A 1 148 ? 16.561 -5.045 -5.191 1.00 86.00 148 LEU A C 1
ATOM 1195 O O . LEU A 1 148 ? 16.101 -6.118 -4.806 1.00 86.00 148 LEU A O 1
ATOM 1199 N N . SER A 1 149 ? 15.863 -3.910 -5.170 1.00 88.44 149 SER A N 1
ATOM 1200 C CA . SER A 1 149 ? 14.439 -3.840 -4.827 1.00 88.44 149 SER A CA 1
ATOM 1201 C C . SER A 1 149 ? 13.554 -4.211 -6.021 1.00 88.44 149 SER A C 1
ATOM 1203 O O . SER A 1 149 ? 14.000 -4.188 -7.169 1.00 88.44 149 SER A O 1
ATOM 1205 N N . VAL A 1 150 ? 12.268 -4.478 -5.765 1.00 89.06 150 VAL A N 1
ATOM 1206 C CA . VAL A 1 150 ? 11.248 -4.669 -6.817 1.00 89.06 150 VAL A CA 1
ATOM 1207 C C . VAL A 1 150 ? 11.250 -3.502 -7.811 1.00 89.06 150 VAL A C 1
ATOM 1209 O O . VAL A 1 150 ? 11.225 -3.717 -9.019 1.00 89.06 150 VAL A O 1
ATOM 1212 N N . TYR A 1 151 ? 11.363 -2.269 -7.314 1.00 87.81 151 TYR A N 1
ATOM 1213 C CA . TYR A 1 151 ? 11.434 -1.075 -8.157 1.00 87.81 151 TYR A CA 1
ATOM 1214 C C . TYR A 1 151 ? 12.708 -1.038 -9.007 1.00 87.81 151 TYR A C 1
ATOM 1216 O O . TYR A 1 151 ? 12.659 -0.641 -10.168 1.00 87.81 151 TYR A O 1
ATOM 1224 N N . GLY A 1 152 ? 13.840 -1.490 -8.459 1.00 89.69 152 GLY A N 1
ATOM 1225 C CA . GLY A 1 152 ? 15.086 -1.618 -9.211 1.00 89.69 152 GLY A CA 1
ATOM 1226 C C . GLY A 1 152 ? 14.998 -2.656 -10.333 1.00 89.69 152 GLY A C 1
ATOM 1227 O O . GLY A 1 152 ? 15.537 -2.426 -11.413 1.00 89.69 152 GLY A O 1
ATOM 1228 N N . ILE A 1 153 ? 14.280 -3.759 -10.105 1.00 89.88 153 ILE A N 1
ATOM 1229 C CA . ILE A 1 153 ? 14.014 -4.783 -11.128 1.00 89.88 153 ILE A CA 1
ATOM 1230 C C . ILE A 1 153 ? 13.163 -4.189 -12.247 1.00 89.88 153 ILE A C 1
ATOM 1232 O O . ILE A 1 153 ? 13.560 -4.229 -13.406 1.00 89.88 153 ILE A O 1
ATOM 1236 N N . TRP A 1 154 ? 12.039 -3.557 -11.906 1.00 90.38 154 TRP A N 1
ATOM 1237 C CA . TRP A 1 154 ? 11.169 -2.932 -12.903 1.00 90.38 154 TRP A CA 1
ATOM 1238 C C . TRP A 1 154 ? 11.870 -1.822 -13.685 1.00 90.38 154 TRP A C 1
ATOM 1240 O O . TRP A 1 154 ? 11.665 -1.709 -14.891 1.00 90.38 154 TRP A O 1
ATOM 1250 N N . ALA A 1 155 ? 12.726 -1.027 -13.037 1.00 91.12 155 ALA A N 1
ATOM 1251 C CA . ALA A 1 155 ? 13.536 -0.024 -13.720 1.00 91.12 155 ALA A CA 1
ATOM 1252 C C . ALA A 1 155 ? 14.533 -0.666 -14.697 1.00 91.12 155 ALA A C 1
ATOM 1254 O O . ALA A 1 155 ? 14.673 -0.188 -15.822 1.00 91.12 155 ALA A O 1
ATOM 1255 N N . TYR A 1 156 ? 15.197 -1.756 -14.299 1.00 89.25 156 TYR A N 1
ATOM 1256 C CA . TYR A 1 156 ? 16.103 -2.497 -15.178 1.00 89.25 156 TYR A CA 1
ATOM 1257 C C . TYR A 1 156 ? 15.371 -3.035 -16.413 1.00 89.25 156 TYR A C 1
ATOM 1259 O O . TYR A 1 156 ? 15.799 -2.773 -17.538 1.00 89.25 156 TYR A O 1
ATOM 1267 N N . ASP A 1 157 ? 14.235 -3.702 -16.207 1.00 88.06 157 ASP A N 1
ATOM 1268 C CA . ASP A 1 157 ? 13.423 -4.266 -17.288 1.00 88.06 157 ASP A CA 1
ATOM 1269 C C . ASP A 1 157 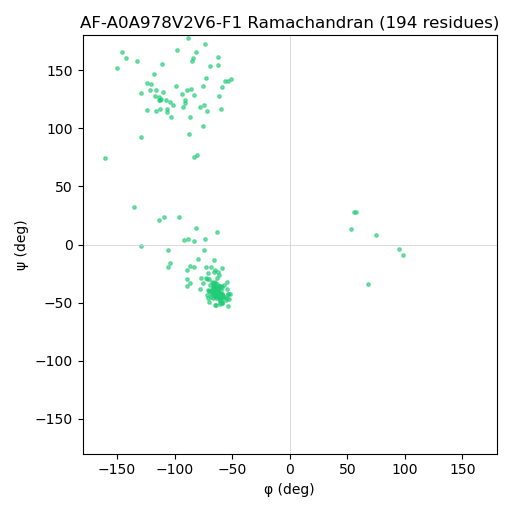? 12.886 -3.172 -18.214 1.00 88.06 157 ASP A C 1
ATOM 1271 O O . ASP A 1 157 ? 12.940 -3.309 -19.433 1.00 88.06 157 ASP A O 1
ATOM 1275 N N . SER A 1 158 ? 12.451 -2.041 -17.651 1.00 89.88 158 SER A N 1
ATOM 1276 C CA . SER A 1 158 ? 11.964 -0.888 -18.420 1.00 89.88 158 SER A CA 1
ATOM 1277 C C . SER A 1 158 ? 13.065 -0.227 -19.255 1.00 89.88 158 SER A C 1
ATOM 1279 O O . SER A 1 158 ? 12.807 0.274 -20.346 1.00 89.88 158 SER A O 1
ATOM 1281 N N . ILE A 1 159 ? 14.313 -0.210 -18.785 1.00 90.62 159 ILE A N 1
ATOM 1282 C CA . ILE A 1 159 ? 15.435 0.308 -19.581 1.00 90.62 159 ILE A CA 1
ATOM 1283 C C . ILE A 1 159 ? 15.763 -0.658 -20.719 1.00 90.62 159 ILE A C 1
ATOM 1285 O O . ILE A 1 159 ? 15.962 -0.226 -21.856 1.00 90.62 159 ILE A O 1
ATOM 1289 N N . TRP A 1 160 ? 15.788 -1.961 -20.431 1.00 88.50 160 TRP A N 1
ATOM 1290 C CA . TRP A 1 160 ? 16.024 -2.984 -21.447 1.00 88.50 160 TRP A CA 1
ATOM 1291 C C . TRP A 1 160 ? 14.935 -2.963 -22.524 1.00 88.50 160 TRP A C 1
ATOM 1293 O O . TRP A 1 160 ? 15.224 -3.044 -23.716 1.00 88.50 160 TRP A O 1
ATOM 1303 N N . ALA A 1 161 ? 13.695 -2.714 -22.104 1.00 87.56 161 ALA A N 1
ATOM 1304 C CA . ALA A 1 161 ? 12.549 -2.508 -22.968 1.00 87.56 161 ALA A CA 1
ATOM 1305 C C . ALA A 1 161 ? 12.733 -1.438 -24.021 1.00 87.56 161 ALA A C 1
ATOM 1307 O O . ALA A 1 161 ? 12.512 -1.667 -25.214 1.00 87.56 161 ALA A O 1
ATOM 1308 N N . VAL A 1 162 ? 13.140 -0.266 -23.555 1.00 87.81 162 VAL A N 1
ATOM 1309 C CA . VAL A 1 162 ? 13.391 0.877 -24.416 1.00 87.81 162 VAL A CA 1
ATOM 1310 C C . VAL A 1 162 ? 14.576 0.583 -25.332 1.00 87.81 162 VAL A C 1
ATOM 1312 O O . VAL A 1 162 ? 14.499 0.868 -26.525 1.00 87.81 162 VAL A O 1
ATOM 1315 N N . ALA A 1 163 ? 15.646 -0.024 -24.810 1.00 87.56 163 ALA A N 1
ATOM 1316 C CA . ALA A 1 163 ? 16.825 -0.364 -25.600 1.00 87.56 163 ALA A CA 1
ATOM 1317 C C . ALA A 1 163 ? 16.477 -1.305 -26.767 1.00 87.56 163 ALA A C 1
ATOM 1319 O O . ALA A 1 163 ? 16.790 -0.991 -27.914 1.00 87.56 163 ALA A O 1
ATOM 1320 N N . GLU A 1 164 ? 15.760 -2.401 -26.509 1.00 85.69 164 GLU A N 1
ATOM 1321 C CA . GLU A 1 164 ? 15.336 -3.337 -27.555 1.00 85.69 164 GLU A CA 1
ATOM 1322 C C . GLU A 1 164 ? 14.402 -2.693 -28.587 1.00 85.69 164 GLU A C 1
ATOM 1324 O O . GLU A 1 164 ? 14.538 -2.944 -29.787 1.00 85.69 164 GLU A O 1
ATOM 1329 N N . ALA A 1 165 ? 13.467 -1.844 -28.148 1.00 84.06 165 ALA A N 1
ATOM 1330 C CA . ALA A 1 165 ? 12.572 -1.124 -29.052 1.00 84.06 165 ALA A CA 1
ATOM 1331 C C . ALA A 1 165 ? 13.353 -0.201 -30.004 1.00 84.06 165 ALA A C 1
ATOM 1333 O O . ALA A 1 165 ? 13.092 -0.176 -31.210 1.00 84.06 165 ALA A O 1
ATOM 1334 N N . VAL A 1 166 ? 14.367 0.503 -29.488 1.00 83.69 166 VAL A N 1
ATOM 1335 C CA . VAL A 1 166 ? 15.277 1.324 -30.300 1.00 83.69 166 VAL A CA 1
ATOM 1336 C C . VAL A 1 166 ? 16.071 0.464 -31.286 1.00 83.69 166 VAL A C 1
ATOM 1338 O O . VAL A 1 166 ? 16.237 0.855 -32.442 1.00 83.69 166 VAL A O 1
ATOM 1341 N N . GLU A 1 167 ? 16.546 -0.714 -30.876 1.00 83.69 167 GLU A N 1
ATOM 1342 C CA . GLU A 1 167 ? 17.264 -1.623 -31.775 1.00 83.69 167 GLU A CA 1
ATOM 1343 C C . GLU A 1 167 ? 16.378 -2.193 -32.888 1.00 83.69 167 GLU A C 1
ATOM 1345 O O . GLU A 1 167 ? 16.833 -2.304 -34.027 1.00 83.69 167 GLU A O 1
ATOM 1350 N N . ARG A 1 168 ? 15.109 -2.509 -32.613 1.00 77.69 168 ARG A N 1
ATOM 1351 C CA . ARG A 1 168 ? 14.169 -2.979 -33.647 1.00 77.69 168 ARG A CA 1
ATOM 1352 C C . ARG A 1 168 ? 13.778 -1.890 -34.636 1.00 77.69 168 ARG A C 1
ATOM 1354 O O . ARG A 1 168 ? 13.552 -2.175 -35.810 1.00 77.69 168 ARG A O 1
ATOM 1361 N N . ALA A 1 169 ? 13.774 -0.636 -34.201 1.00 73.06 169 ALA A N 1
ATOM 1362 C CA . ALA A 1 169 ? 13.490 0.504 -35.061 1.00 73.06 169 ALA A CA 1
ATOM 1363 C C . ALA A 1 169 ? 14.642 0.860 -36.040 1.00 73.06 169 ALA A C 1
ATOM 1365 O O . ALA A 1 169 ? 14.516 1.837 -36.777 1.00 73.06 169 ALA A O 1
ATOM 1366 N N . ARG A 1 170 ? 15.737 0.073 -36.101 1.00 61.84 170 ARG A N 1
ATOM 1367 C CA . ARG A 1 170 ? 16.982 0.305 -36.882 1.00 61.84 170 ARG A CA 1
ATOM 1368 C C . ARG A 1 170 ? 16.873 0.345 -38.415 1.00 61.84 170 ARG A C 1
ATOM 1370 O O . ARG A 1 170 ? 17.900 0.418 -39.087 1.00 61.84 170 ARG A O 1
ATOM 1377 N N . ASP A 1 171 ? 15.681 0.395 -38.993 1.00 67.25 171 ASP A N 1
ATOM 1378 C CA . ASP A 1 171 ? 15.552 0.915 -40.356 1.00 67.25 171 ASP A CA 1
ATOM 1379 C C . ASP A 1 171 ? 15.689 2.448 -40.280 1.00 67.25 171 ASP A C 1
ATOM 1381 O O . ASP A 1 171 ? 14.792 3.145 -39.808 1.00 67.25 171 ASP A O 1
ATOM 1385 N N . TYR A 1 172 ? 16.860 2.983 -40.642 1.00 55.78 172 TYR A N 1
ATOM 1386 C CA . TYR A 1 172 ? 17.298 4.358 -40.334 1.00 55.78 172 TYR A CA 1
ATOM 1387 C C . TYR A 1 172 ? 16.297 5.444 -40.789 1.00 55.78 172 TYR A C 1
ATOM 1389 O O . TYR A 1 172 ? 16.114 6.455 -40.108 1.00 55.78 172 TYR A O 1
ATOM 1397 N N . ASN A 1 173 ? 15.571 5.198 -41.887 1.00 59.09 173 ASN A N 1
ATOM 1398 C CA . ASN A 1 173 ? 14.509 6.080 -42.386 1.00 59.09 173 ASN A CA 1
ATOM 1399 C C . ASN A 1 173 ? 13.237 6.048 -41.515 1.00 59.09 173 ASN A C 1
ATOM 1401 O O . ASN A 1 173 ? 12.552 7.063 -41.387 1.00 59.09 173 ASN A O 1
ATOM 1405 N N . LYS A 1 174 ? 12.942 4.917 -40.861 1.00 58.03 174 LYS A N 1
ATOM 1406 C CA . LYS A 1 174 ? 11.869 4.800 -39.864 1.00 58.03 174 LYS A CA 1
ATOM 1407 C C . LYS A 1 174 ? 12.282 5.392 -38.522 1.00 58.03 174 LYS A C 1
ATOM 1409 O O . LYS A 1 174 ? 11.462 6.082 -37.930 1.00 58.03 174 LYS A O 1
ATOM 1414 N N . LEU A 1 175 ? 13.530 5.228 -38.078 1.00 57.72 175 LEU A N 1
ATOM 1415 C CA . LEU A 1 175 ? 14.013 5.736 -36.784 1.00 57.72 175 LEU A CA 1
ATOM 1416 C C . LEU A 1 175 ? 13.884 7.268 -36.655 1.00 57.72 175 LEU A C 1
ATOM 1418 O O . LEU A 1 175 ? 13.404 7.769 -35.641 1.00 57.72 175 LEU A O 1
ATOM 1422 N N . VAL A 1 176 ? 14.229 8.026 -37.704 1.00 61.50 176 VAL A N 1
ATOM 1423 C CA . VAL A 1 176 ? 14.091 9.498 -37.713 1.00 61.50 176 VAL A CA 1
ATOM 1424 C C . VAL A 1 176 ? 12.618 9.933 -37.682 1.00 61.50 176 VAL A C 1
ATOM 1426 O O . VAL A 1 176 ? 12.291 10.945 -37.064 1.00 61.50 176 VAL A O 1
ATOM 1429 N N . SER A 1 177 ? 11.711 9.162 -38.294 1.00 58.03 177 SER A N 1
ATOM 1430 C CA . SER A 1 177 ? 10.260 9.394 -38.198 1.00 58.03 177 SER A CA 1
ATOM 1431 C C . SER A 1 177 ? 9.673 8.956 -36.845 1.00 58.03 177 SER A C 1
ATOM 1433 O O . SER A 1 177 ? 8.789 9.620 -36.313 1.00 58.03 177 SER A O 1
ATOM 1435 N N . ALA A 1 178 ? 10.221 7.895 -36.244 1.00 52.66 178 ALA A N 1
ATOM 1436 C CA . ALA A 1 178 ? 9.826 7.327 -34.957 1.00 52.66 178 ALA A CA 1
ATOM 1437 C C . ALA A 1 178 ? 10.159 8.258 -33.793 1.00 52.66 178 ALA A C 1
ATOM 1439 O O . ALA A 1 178 ? 9.317 8.509 -32.937 1.00 52.66 178 ALA A O 1
ATOM 1440 N N . ILE A 1 179 ? 11.373 8.814 -33.802 1.00 59.59 179 ILE A N 1
ATOM 1441 C CA . ILE A 1 179 ? 11.843 9.779 -32.803 1.00 59.59 179 ILE A CA 1
ATOM 1442 C C . ILE A 1 179 ? 11.066 11.099 -32.922 1.00 59.59 179 ILE A C 1
ATOM 1444 O O . ILE A 1 179 ? 10.817 11.752 -31.914 1.00 59.59 179 ILE A O 1
ATOM 1448 N N . LYS A 1 180 ? 10.634 11.480 -34.134 1.00 63.19 180 LYS A N 1
ATOM 1449 C CA . LYS A 1 180 ? 9.814 12.682 -34.357 1.00 63.19 180 LYS A CA 1
ATOM 1450 C C . LYS A 1 180 ? 8.340 12.516 -33.967 1.00 63.19 180 LYS A C 1
ATOM 1452 O O . LYS A 1 180 ? 7.732 13.509 -33.588 1.00 63.19 180 LYS A O 1
ATOM 1457 N N . ASN A 1 181 ? 7.779 11.305 -34.042 1.00 59.62 181 ASN A N 1
ATOM 1458 C CA . ASN A 1 181 ? 6.354 11.063 -33.776 1.00 59.62 181 ASN A CA 1
ATOM 1459 C C . ASN A 1 181 ? 6.051 10.408 -32.419 1.00 59.62 181 ASN A C 1
ATOM 1461 O O . ASN A 1 181 ? 4.894 10.424 -32.011 1.00 59.62 181 ASN A O 1
ATOM 1465 N N . GLY A 1 182 ? 7.031 9.817 -31.723 1.00 61.31 182 GLY A N 1
ATOM 1466 C CA . GLY A 1 182 ? 6.861 9.147 -30.421 1.00 61.31 182 GLY A CA 1
ATOM 1467 C C . GLY A 1 182 ? 6.038 7.846 -30.462 1.00 61.31 182 GLY A C 1
ATOM 1468 O O . GLY A 1 182 ? 6.365 6.888 -29.767 1.00 61.31 182 GLY A O 1
ATOM 1469 N N . SER A 1 183 ? 5.027 7.765 -31.332 1.00 70.44 183 SER A N 1
ATOM 1470 C CA . SER A 1 183 ? 4.072 6.660 -31.453 1.00 70.44 183 SER A CA 1
ATOM 1471 C C . SER A 1 183 ? 4.714 5.329 -31.840 1.00 70.44 183 SER A C 1
ATOM 1473 O O . SER A 1 183 ? 4.398 4.311 -31.233 1.00 70.44 183 SER A O 1
ATOM 1475 N N . LEU A 1 184 ? 5.664 5.322 -32.783 1.00 69.81 184 LEU A N 1
ATOM 1476 C CA . LEU A 1 184 ? 6.328 4.083 -33.208 1.00 69.81 184 LEU A CA 1
ATOM 1477 C C . LEU A 1 184 ? 7.180 3.477 -32.082 1.00 69.81 184 LEU A C 1
ATOM 1479 O O . LEU A 1 184 ? 7.248 2.260 -31.943 1.00 69.81 184 LEU A O 1
ATOM 1483 N N . LEU A 1 185 ? 7.819 4.316 -31.260 1.00 72.44 185 LEU A N 1
ATOM 1484 C CA . LEU A 1 185 ? 8.624 3.829 -30.141 1.00 72.44 185 LEU A CA 1
ATOM 1485 C C . LEU A 1 185 ? 7.736 3.224 -29.047 1.00 72.44 185 LEU A C 1
ATOM 1487 O O . LEU A 1 185 ? 8.072 2.175 -28.506 1.00 72.44 185 LEU A O 1
ATOM 1491 N N . VAL A 1 186 ? 6.581 3.840 -28.768 1.00 76.81 186 VAL A N 1
ATOM 1492 C CA . VAL A 1 186 ? 5.579 3.286 -27.843 1.00 76.81 186 VAL A CA 1
ATOM 1493 C C . VAL A 1 186 ? 5.050 1.943 -28.353 1.00 76.81 186 VAL A C 1
ATOM 1495 O O . VAL A 1 186 ? 5.007 0.984 -27.586 1.00 76.81 186 VAL A O 1
ATOM 1498 N N . GLU A 1 187 ? 4.712 1.831 -29.641 1.00 79.44 187 GLU A N 1
ATOM 1499 C CA . GLU A 1 187 ? 4.278 0.559 -30.238 1.00 79.44 187 GLU A CA 1
ATOM 1500 C C . GLU A 1 187 ? 5.336 -0.540 -30.102 1.00 79.44 187 GLU A C 1
ATOM 1502 O O . GLU A 1 187 ? 5.013 -1.675 -29.751 1.00 79.44 187 GLU A O 1
ATOM 1507 N N . GLU A 1 188 ? 6.605 -0.214 -30.348 1.00 79.00 188 GLU A N 1
ATOM 1508 C CA . GLU A 1 188 ? 7.685 -1.188 -30.228 1.00 79.00 188 GLU A CA 1
ATOM 1509 C C . GLU A 1 188 ? 7.949 -1.593 -28.775 1.00 79.00 188 GLU A C 1
ATOM 1511 O O . GLU A 1 188 ? 8.217 -2.769 -28.535 1.00 79.00 188 GLU A O 1
ATOM 1516 N N . ILE A 1 189 ? 7.803 -0.686 -27.803 1.00 80.19 189 ILE A N 1
ATOM 1517 C CA . ILE A 1 189 ? 7.868 -1.028 -26.372 1.00 80.19 189 ILE A CA 1
ATOM 1518 C C . ILE A 1 189 ? 6.730 -1.987 -25.997 1.00 80.19 189 ILE A C 1
ATOM 1520 O O . ILE A 1 189 ? 6.980 -2.992 -25.334 1.00 80.19 189 ILE A O 1
ATOM 1524 N N . LEU A 1 190 ? 5.499 -1.728 -26.458 1.00 81.25 190 LEU A N 1
ATOM 1525 C CA . LEU A 1 190 ? 4.328 -2.570 -26.170 1.00 81.25 190 LEU A CA 1
ATOM 1526 C C . LEU A 1 190 ? 4.421 -3.979 -26.781 1.00 81.25 190 LEU A C 1
ATOM 1528 O O . LEU A 1 190 ? 3.762 -4.902 -26.304 1.00 81.25 190 LEU A O 1
ATOM 1532 N N . ARG A 1 191 ? 5.216 -4.160 -27.842 1.00 78.75 191 ARG A N 1
ATOM 1533 C CA . ARG A 1 191 ? 5.432 -5.462 -28.502 1.00 78.75 191 ARG A CA 1
ATOM 1534 C C . ARG A 1 191 ? 6.476 -6.333 -27.827 1.00 78.75 191 ARG A C 1
ATOM 1536 O O . ARG A 1 191 ? 6.523 -7.540 -28.079 1.00 78.75 191 ARG A O 1
ATOM 1543 N N . SER A 1 192 ? 7.340 -5.741 -27.022 1.00 73.56 192 SER A N 1
ATOM 1544 C CA . SER A 1 192 ? 8.350 -6.501 -26.314 1.00 73.56 192 SER A CA 1
ATOM 1545 C C . SER A 1 192 ? 7.742 -7.380 -25.220 1.00 73.56 192 SER A C 1
ATOM 1547 O O . SER A 1 192 ? 6.707 -7.067 -24.636 1.00 73.56 192 SER A O 1
ATOM 1549 N N . LYS A 1 193 ? 8.433 -8.471 -24.892 1.00 68.31 193 LYS A N 1
ATOM 1550 C CA . LYS A 1 193 ? 8.105 -9.320 -23.745 1.00 68.31 193 LYS A CA 1
ATOM 1551 C C . LYS A 1 193 ? 9.223 -9.186 -22.716 1.00 68.31 193 LYS A C 1
ATOM 1553 O O . LYS A 1 193 ? 10.343 -9.583 -23.013 1.00 68.31 193 LYS A O 1
ATOM 1558 N N . PHE A 1 194 ? 8.918 -8.664 -21.530 1.00 66.06 194 PHE A N 1
ATOM 1559 C CA . PHE A 1 194 ? 9.893 -8.507 -20.442 1.00 66.06 194 PHE A CA 1
ATOM 1560 C C . PHE A 1 194 ? 9.535 -9.398 -19.275 1.00 66.06 194 PHE A C 1
ATOM 1562 O O . PHE A 1 194 ? 8.416 -9.320 -18.776 1.00 66.06 194 PHE A O 1
ATOM 1569 N N . TRP A 1 195 ? 10.494 -10.226 -18.881 1.00 56.38 195 TRP A N 1
ATOM 1570 C CA . TRP A 1 195 ? 10.435 -11.117 -17.731 1.00 56.38 195 TRP A CA 1
ATOM 1571 C C . TRP A 1 195 ? 11.880 -11.492 -17.391 1.00 56.38 195 TRP A C 1
ATOM 1573 O O . TRP A 1 195 ? 12.327 -12.576 -17.772 1.00 56.38 195 TRP A O 1
ATOM 1583 N N . VAL A 1 196 ? 12.655 -10.581 -16.793 1.00 52.53 196 VAL A N 1
ATOM 1584 C CA . VAL A 1 196 ? 13.896 -11.024 -16.132 1.00 52.53 196 VAL A CA 1
ATOM 1585 C C . VAL A 1 196 ? 13.529 -11.861 -14.913 1.00 52.53 196 VAL A C 1
ATOM 1587 O O . VAL A 1 196 ? 12.558 -11.519 -14.205 1.00 52.53 196 VAL A O 1
#

Radius of gyration: 21.09 Å; Cα contacts (8 Å, |Δi|>4): 233; chains: 1; bounding box: 49×34×63 Å

Sequence (196 aa):
MVNTFKWRDIILIYEDTDFIRDIIPYMVDSFHENDINVTYKSAISNSYTDDNVVEELYKLMDFQTKVFVVHMSEAPVSKLLINAKRLGMMSEGYAWFVTASTMNLLSSVDSSVIDSMQGLVGFKSYIPATKDLQNLALRLRRKFSIELSVYGIWAYDSIWAVAEAVERARDYNKLVSAIKNGSLLVEEILRSKFWV

InterPro domains:
  IPR001828 Receptor, ligand binding region [PF01094] (1-194)
  IPR015683 Ionotropic glutamate receptor [PTHR34836] (1-179)
  IPR028082 Periplasmic binding protein-like I [SSF53822] (2-189)